Protein AF-A0A1L9V5Y8-F1 (afdb_monomer)

Solvent-accessible surface area (backbone atoms only — not comparable to full-atom values): 10770 Å² total; per-residue (Å²): 130,60,74,66,57,56,50,38,52,73,68,42,59,71,35,69,67,45,46,53,51,52,48,41,50,36,43,67,74,56,43,62,50,59,86,64,47,50,63,50,51,50,54,55,46,65,76,58,40,46,77,55,96,89,38,60,29,35,46,66,67,54,53,39,50,47,36,37,76,71,68,75,36,61,78,94,44,51,66,58,44,49,46,53,49,50,20,39,36,45,41,33,39,65,94,57,70,92,69,73,59,90,54,41,32,68,59,30,50,55,44,23,54,43,50,76,36,61,77,57,30,49,73,53,50,82,66,48,101,90,36,82,70,84,51,67,65,55,34,51,50,51,55,55,56,33,62,57,87,84,69,89,66,77,86,54,90,78,55,63,66,62,52,48,54,51,48,57,52,55,69,63,68,73,70,72,99,74,79,74,82,133

Structure (mmCIF, N/CA/C/O backbone):
data_AF-A0A1L9V5Y8-F1
#
_entry.id   AF-A0A1L9V5Y8-F1
#
loop_
_atom_site.group_PDB
_atom_site.id
_atom_site.type_symbol
_atom_site.label_atom_id
_atom_site.label_alt_id
_atom_site.label_comp_id
_atom_site.label_asym_id
_atom_site.label_entity_id
_atom_site.label_seq_id
_atom_site.pdbx_PDB_ins_code
_atom_site.Cartn_x
_atom_site.Cartn_y
_atom_site.Cartn_z
_atom_site.occupancy
_atom_site.B_iso_or_equiv
_atom_site.auth_seq_id
_atom_site.auth_comp_id
_atom_site.auth_asym_id
_atom_site.auth_atom_id
_atom_site.pdbx_PDB_model_num
ATOM 1 N N . MET A 1 1 ? 24.510 -10.293 -21.478 1.00 54.59 1 MET A N 1
ATOM 2 C CA . MET A 1 1 ? 23.985 -9.241 -20.578 1.00 54.59 1 MET A CA 1
ATOM 3 C C . MET A 1 1 ? 24.771 -7.964 -20.867 1.00 54.59 1 MET A C 1
ATOM 5 O O . MET A 1 1 ? 25.991 -8.046 -20.892 1.00 54.59 1 MET A O 1
ATOM 9 N N . SER A 1 2 ? 24.114 -6.842 -21.190 1.00 73.75 2 SER A N 1
ATOM 10 C CA . SER A 1 2 ? 24.800 -5.577 -21.527 1.00 73.75 2 SER A CA 1
ATOM 11 C C . SER A 1 2 ? 25.697 -5.113 -20.369 1.00 73.75 2 SER A C 1
ATOM 13 O O . SER A 1 2 ? 25.268 -5.137 -19.213 1.00 73.75 2 SER A O 1
ATOM 15 N N . THR A 1 3 ? 26.923 -4.675 -20.668 1.00 76.88 3 THR A N 1
ATOM 16 C CA . THR A 1 3 ? 27.912 -4.157 -19.699 1.00 76.88 3 THR A CA 1
ATOM 17 C C . THR A 1 3 ? 27.349 -3.015 -18.847 1.00 76.88 3 THR A C 1
ATOM 19 O O . THR A 1 3 ? 27.712 -2.877 -17.680 1.00 76.88 3 THR A O 1
ATOM 22 N N . ALA A 1 4 ? 26.406 -2.241 -19.395 1.00 81.31 4 ALA A N 1
ATOM 23 C CA . ALA A 1 4 ? 25.715 -1.169 -18.685 1.00 81.31 4 ALA A CA 1
ATOM 24 C C . ALA A 1 4 ? 24.750 -1.695 -17.606 1.00 81.31 4 ALA A C 1
ATOM 26 O O . ALA A 1 4 ? 24.756 -1.196 -16.483 1.00 81.31 4 ALA A O 1
ATOM 27 N N . ILE A 1 5 ? 23.973 -2.745 -17.900 1.00 80.88 5 ILE A N 1
ATOM 28 C CA . ILE A 1 5 ? 23.032 -3.343 -16.934 1.00 80.88 5 ILE A CA 1
ATOM 29 C C . ILE A 1 5 ? 23.804 -3.976 -15.774 1.00 80.88 5 ILE A C 1
ATOM 31 O O . ILE A 1 5 ? 23.463 -3.757 -14.614 1.00 80.88 5 ILE A O 1
ATOM 35 N N . ALA A 1 6 ? 24.895 -4.688 -16.071 1.00 83.19 6 ALA A N 1
ATOM 36 C CA . ALA A 1 6 ? 25.752 -5.277 -15.043 1.00 83.19 6 ALA A CA 1
ATOM 37 C C . ALA A 1 6 ? 26.334 -4.210 -14.093 1.00 83.19 6 ALA A C 1
ATOM 39 O O . ALA A 1 6 ? 26.417 -4.427 -12.883 1.00 83.19 6 ALA A O 1
ATOM 40 N N . ALA A 1 7 ? 26.679 -3.028 -14.617 1.00 85.50 7 ALA A N 1
ATOM 41 C CA . ALA A 1 7 ? 27.140 -1.907 -13.804 1.00 85.50 7 ALA A CA 1
ATOM 42 C C . ALA A 1 7 ? 26.032 -1.328 -12.903 1.00 85.50 7 ALA A C 1
ATOM 44 O O . ALA A 1 7 ? 26.310 -0.991 -11.753 1.00 85.50 7 ALA A O 1
ATOM 45 N N . LEU A 1 8 ? 24.787 -1.238 -13.385 1.00 86.25 8 LEU A N 1
ATOM 46 C CA . LEU A 1 8 ? 23.642 -0.776 -12.584 1.00 86.25 8 LEU A CA 1
ATOM 47 C C . LEU A 1 8 ? 23.288 -1.757 -11.459 1.00 86.25 8 LEU A C 1
ATOM 49 O O . LEU A 1 8 ? 23.040 -1.323 -10.334 1.00 86.25 8 LEU A O 1
ATOM 53 N N . VAL A 1 9 ? 23.338 -3.066 -11.738 1.00 85.06 9 VAL A N 1
ATOM 54 C CA . VAL A 1 9 ? 23.179 -4.118 -10.719 1.00 85.06 9 VAL A CA 1
ATOM 55 C C . VAL A 1 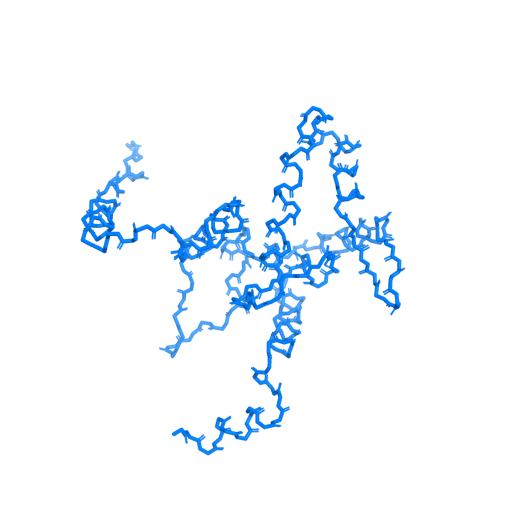9 ? 24.271 -3.994 -9.659 1.00 85.06 9 VAL A C 1
ATOM 57 O O . VAL A 1 9 ? 23.966 -3.943 -8.471 1.00 85.06 9 VAL A O 1
ATOM 60 N N . LYS A 1 10 ? 25.540 -3.852 -10.070 1.00 88.56 10 LYS A N 1
ATOM 61 C CA . LYS A 1 10 ? 26.668 -3.691 -9.137 1.00 88.56 10 LYS A CA 1
ATOM 62 C C . LYS A 1 10 ? 26.548 -2.432 -8.268 1.00 88.56 10 LYS A C 1
ATOM 64 O O . LYS A 1 10 ? 26.999 -2.439 -7.129 1.00 88.56 10 LYS A O 1
ATOM 69 N N . LYS A 1 11 ? 25.942 -1.362 -8.791 1.00 88.38 11 LYS A N 1
ATOM 70 C CA . LYS A 1 11 ? 25.660 -0.121 -8.049 1.00 88.38 11 LYS A CA 1
ATOM 71 C C . LYS A 1 11 ? 24.428 -0.213 -7.137 1.00 88.38 11 LYS A C 1
ATOM 73 O O . LYS A 1 11 ? 24.132 0.759 -6.454 1.00 88.38 11 LYS A O 1
ATOM 78 N N . GLY A 1 12 ? 23.691 -1.327 -7.147 1.00 86.94 12 GLY A N 1
ATOM 79 C CA . GLY A 1 12 ? 22.474 -1.503 -6.348 1.00 86.94 12 GLY A CA 1
ATOM 80 C C . GLY A 1 12 ? 21.270 -0.690 -6.834 1.00 86.94 12 GLY A C 1
ATOM 81 O O . GLY A 1 12 ? 20.237 -0.687 -6.178 1.00 86.94 12 GLY A O 1
ATOM 82 N N . ILE A 1 13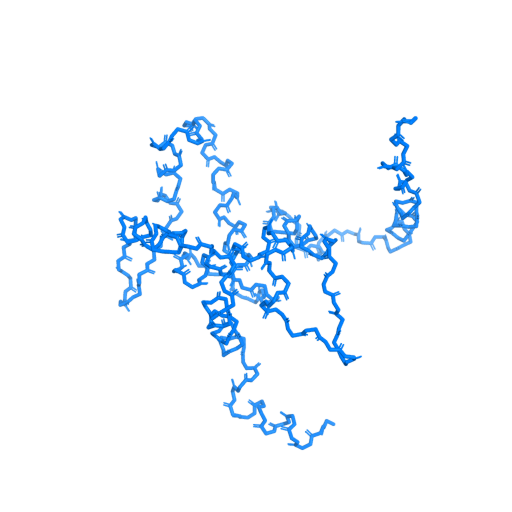 ? 21.360 -0.031 -7.994 1.00 87.50 13 ILE A N 1
ATOM 83 C CA . ILE A 1 13 ? 20.280 0.819 -8.533 1.00 87.50 13 ILE A CA 1
ATOM 84 C C . ILE A 1 13 ? 19.051 -0.023 -8.903 1.00 87.50 13 ILE A C 1
ATOM 86 O O . ILE A 1 13 ? 17.922 0.448 -8.826 1.00 87.50 13 ILE A O 1
ATOM 90 N N . LEU A 1 14 ? 19.279 -1.283 -9.279 1.00 86.81 14 LEU A N 1
ATOM 91 C CA . LEU A 1 14 ? 18.231 -2.249 -9.609 1.00 86.81 14 LEU A CA 1
ATOM 92 C C . LEU A 1 14 ? 17.858 -3.157 -8.425 1.00 86.81 14 LEU A C 1
ATOM 94 O O . LEU A 1 14 ? 17.184 -4.165 -8.624 1.00 86.81 14 LEU A O 1
ATOM 98 N N . ALA A 1 15 ? 18.308 -2.836 -7.206 1.00 90.19 15 ALA A N 1
ATOM 99 C CA . ALA A 1 15 ? 17.863 -3.546 -6.011 1.00 90.19 15 ALA A CA 1
ATOM 100 C C . ALA A 1 15 ? 16.376 -3.239 -5.730 1.00 90.19 15 ALA A C 1
ATOM 102 O O . ALA A 1 15 ? 15.951 -2.102 -5.964 1.00 90.19 15 ALA A O 1
ATOM 103 N N . PRO A 1 16 ? 15.593 -4.200 -5.196 1.00 89.56 16 PRO A N 1
ATOM 104 C CA . PRO A 1 16 ? 14.175 -4.002 -4.884 1.00 89.56 16 PRO A CA 1
ATOM 105 C C . PRO A 1 16 ? 13.890 -2.718 -4.097 1.00 89.56 16 PRO A C 1
ATOM 107 O O . PRO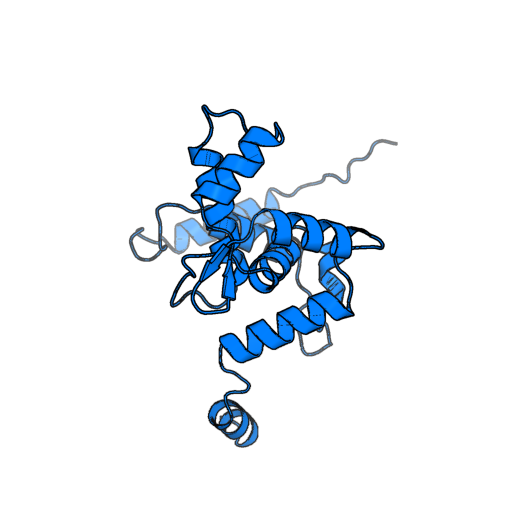 A 1 16 ? 13.078 -1.901 -4.528 1.00 89.56 16 PRO A O 1
ATOM 110 N N . ASP A 1 17 ? 14.632 -2.476 -3.015 1.00 89.81 17 ASP A N 1
ATOM 111 C CA . ASP A 1 17 ? 14.450 -1.290 -2.169 1.00 89.81 17 ASP A CA 1
ATOM 112 C C . ASP A 1 17 ? 14.751 0.015 -2.912 1.00 89.81 17 ASP A C 1
ATOM 114 O O . ASP A 1 17 ? 14.035 1.004 -2.759 1.00 89.81 17 ASP A O 1
ATOM 118 N N . ALA A 1 18 ? 15.783 0.025 -3.761 1.00 90.88 18 ALA A N 1
ATOM 119 C CA . ALA A 1 18 ? 16.124 1.194 -4.566 1.00 90.88 18 ALA A CA 1
ATOM 120 C C . ALA A 1 18 ? 15.001 1.522 -5.562 1.00 90.88 18 ALA A C 1
ATOM 122 O O . ALA A 1 18 ? 14.597 2.680 -5.684 1.00 90.88 18 ALA A O 1
ATOM 123 N N . ILE A 1 19 ? 14.442 0.499 -6.215 1.00 90.88 19 ILE A N 1
ATOM 124 C CA . ILE A 1 19 ? 13.323 0.648 -7.152 1.00 90.88 19 ILE A CA 1
ATOM 125 C C . ILE A 1 19 ? 12.062 1.129 -6.422 1.00 90.88 19 ILE A C 1
ATOM 127 O O . ILE A 1 19 ? 11.396 2.052 -6.895 1.00 90.88 19 ILE A O 1
ATOM 131 N N . LEU A 1 20 ? 11.741 0.552 -5.261 1.00 91.94 20 LEU A N 1
ATOM 132 C CA . LEU A 1 20 ? 10.581 0.958 -4.464 1.00 91.94 20 LEU A CA 1
ATOM 133 C C . LEU A 1 20 ? 10.718 2.391 -3.937 1.00 91.94 20 LEU A C 1
ATOM 135 O O . LEU A 1 20 ? 9.729 3.124 -3.917 1.00 91.94 20 LEU A O 1
ATOM 139 N N . ASN A 1 21 ? 11.929 2.819 -3.577 1.00 92.00 21 ASN A N 1
ATOM 140 C CA . ASN A 1 21 ? 12.196 4.199 -3.178 1.00 92.00 21 ASN A CA 1
ATOM 141 C C . ASN A 1 21 ? 12.005 5.175 -4.346 1.00 92.00 21 ASN A C 1
ATOM 143 O O . ASN A 1 21 ? 11.347 6.201 -4.172 1.00 92.00 21 ASN A O 1
ATOM 147 N N . ILE A 1 22 ? 12.507 4.844 -5.542 1.00 90.69 22 ILE A N 1
ATOM 148 C CA . ILE A 1 22 ? 12.274 5.645 -6.757 1.00 90.69 22 ILE A CA 1
ATOM 149 C C . ILE A 1 22 ? 10.774 5.743 -7.048 1.00 90.69 22 ILE A C 1
ATOM 151 O O . ILE A 1 22 ? 10.267 6.834 -7.311 1.00 90.69 22 ILE A O 1
ATOM 155 N N . LEU A 1 23 ? 10.049 4.624 -6.953 1.00 89.62 23 LEU A N 1
ATOM 156 C CA . LEU A 1 23 ? 8.602 4.604 -7.136 1.00 89.62 23 LEU A CA 1
ATOM 157 C C . LEU A 1 23 ? 7.906 5.526 -6.125 1.00 89.62 23 LEU A C 1
ATOM 159 O O . LEU A 1 23 ? 7.083 6.342 -6.522 1.00 89.62 23 LEU A O 1
ATOM 163 N N . SER A 1 24 ? 8.268 5.463 -4.842 1.00 91.75 24 SER A N 1
ATOM 164 C CA . SER A 1 24 ? 7.722 6.352 -3.809 1.00 91.75 24 SER A CA 1
ATOM 165 C C . SER A 1 24 ? 7.974 7.835 -4.077 1.00 91.75 24 SER A C 1
ATOM 167 O O . SER A 1 24 ? 7.087 8.638 -3.795 1.00 91.75 24 SER A O 1
ATOM 169 N N . GLN A 1 25 ? 9.129 8.207 -4.634 1.00 90.44 25 GLN A N 1
ATOM 170 C CA . GLN A 1 25 ? 9.377 9.596 -5.041 1.00 90.44 25 GLN A CA 1
ATOM 171 C C . GLN A 1 25 ? 8.487 9.998 -6.218 1.00 90.44 25 GLN A C 1
ATOM 173 O O . GLN A 1 25 ? 7.755 10.977 -6.112 1.00 90.44 25 GLN A O 1
ATOM 178 N N . ARG A 1 26 ? 8.406 9.171 -7.270 1.00 89.00 26 ARG A N 1
ATOM 179 C CA . ARG A 1 26 ? 7.509 9.436 -8.411 1.00 89.00 26 ARG A CA 1
ATOM 180 C C . ARG A 1 26 ? 6.054 9.604 -7.972 1.00 89.00 26 ARG A C 1
ATOM 182 O O . ARG A 1 26 ? 5.362 10.487 -8.457 1.00 89.00 26 ARG A O 1
ATOM 189 N N . ILE A 1 27 ? 5.578 8.797 -7.029 1.00 89.69 27 ILE A N 1
ATOM 190 C CA . ILE A 1 27 ? 4.208 8.911 -6.505 1.00 89.69 27 ILE A CA 1
ATOM 191 C C . ILE A 1 27 ? 3.951 10.289 -5.882 1.00 89.69 27 ILE A C 1
ATOM 193 O O . ILE A 1 27 ? 2.868 10.850 -6.064 1.00 89.69 27 ILE A O 1
ATOM 197 N N . LYS A 1 28 ? 4.938 10.828 -5.157 1.00 88.50 28 LYS A N 1
ATOM 198 C CA . LYS A 1 28 ? 4.866 12.154 -4.531 1.00 88.50 28 LYS A CA 1
ATOM 199 C C . LYS A 1 28 ? 4.925 13.265 -5.580 1.00 88.50 28 LYS A C 1
ATOM 201 O O . LYS A 1 28 ? 4.161 14.218 -5.470 1.00 88.50 28 LYS A O 1
ATOM 206 N N . ASP A 1 29 ? 5.756 13.102 -6.607 1.00 86.56 29 ASP A N 1
ATOM 207 C CA . ASP A 1 29 ? 5.959 14.105 -7.659 1.00 86.56 29 ASP A CA 1
ATOM 208 C C . ASP A 1 29 ? 4.774 14.198 -8.634 1.00 86.56 29 ASP A C 1
ATOM 210 O O . ASP A 1 29 ? 4.377 15.288 -9.038 1.00 86.56 29 ASP A O 1
ATOM 214 N N . PHE A 1 30 ? 4.188 13.056 -9.007 1.00 80.75 30 PHE A N 1
ATOM 215 C CA . PHE A 1 30 ? 3.117 12.979 -10.008 1.00 80.75 30 PHE A CA 1
ATOM 216 C C . PHE A 1 30 ? 1.700 13.037 -9.415 1.00 80.75 30 PHE A C 1
ATOM 218 O O . PHE A 1 30 ? 0.730 13.093 -10.170 1.00 80.75 30 PHE A O 1
ATOM 225 N N . GLY A 1 31 ? 1.569 13.050 -8.083 1.00 66.56 31 GLY A N 1
ATOM 226 C CA . GLY A 1 31 ? 0.334 13.423 -7.393 1.00 66.56 31 GLY A CA 1
ATOM 227 C C . GLY A 1 31 ? -0.873 12.530 -7.694 1.00 66.56 31 GLY A C 1
ATOM 228 O O . GLY A 1 31 ? -1.901 13.018 -8.162 1.00 66.56 31 GLY A O 1
ATOM 229 N N . ILE A 1 32 ? -0.802 11.231 -7.361 1.00 79.06 32 ILE A N 1
ATOM 230 C CA . ILE A 1 32 ? -2.009 10.367 -7.365 1.00 79.06 32 ILE A CA 1
ATOM 231 C C . ILE A 1 32 ? -3.102 10.893 -6.418 1.00 79.06 32 ILE A C 1
ATOM 233 O O . ILE A 1 32 ? -4.288 10.625 -6.613 1.00 79.06 32 ILE A O 1
ATOM 237 N N . LEU A 1 33 ? -2.679 11.638 -5.394 1.00 81.88 33 LEU A N 1
ATOM 238 C CA . LEU A 1 33 ? -3.503 12.315 -4.408 1.00 81.88 33 LEU A CA 1
ATOM 239 C C . LEU A 1 33 ? -3.552 13.805 -4.777 1.00 81.88 33 LEU A C 1
ATOM 241 O O . LEU A 1 33 ? -2.512 14.447 -4.923 1.00 81.88 33 LEU A O 1
ATOM 245 N N . ARG A 1 34 ? -4.757 14.343 -4.957 1.00 82.19 34 ARG A N 1
ATOM 246 C CA . ARG A 1 34 ? -5.034 15.701 -5.433 1.00 82.19 34 ARG A CA 1
ATOM 247 C C . ARG A 1 34 ? -5.207 16.675 -4.274 1.00 82.19 34 ARG A C 1
ATOM 249 O O . ARG A 1 34 ? -5.852 16.359 -3.277 1.00 82.19 34 ARG A O 1
ATOM 256 N N . GLY A 1 35 ? -4.712 17.899 -4.460 1.00 83.06 35 GLY A N 1
ATOM 257 C CA . GLY A 1 35 ? -4.902 19.003 -3.518 1.00 83.06 35 GLY A CA 1
ATOM 258 C C . GLY A 1 35 ? -4.512 18.611 -2.094 1.00 83.06 35 GLY A C 1
ATOM 259 O O . GLY A 1 35 ? -3.366 18.269 -1.821 1.00 83.06 35 GLY A O 1
ATOM 260 N N . GLU A 1 36 ? -5.494 18.616 -1.201 1.00 88.06 36 GLU A N 1
ATOM 261 C CA . GLU A 1 36 ? -5.299 18.349 0.221 1.00 88.06 36 GLU A CA 1
ATOM 262 C C . GLU A 1 36 ? -5.280 16.849 0.588 1.00 88.06 36 GLU A C 1
ATOM 264 O O . GLU A 1 36 ? -5.040 16.513 1.747 1.00 88.06 36 GLU A O 1
ATOM 269 N N . GLU A 1 37 ? -5.497 15.923 -0.356 1.00 90.38 37 GLU A N 1
ATOM 270 C CA . GLU A 1 37 ? -5.546 14.477 -0.068 1.00 90.38 37 GLU A CA 1
ATOM 271 C C . GLU A 1 37 ? -4.229 13.960 0.550 1.00 90.38 37 GLU A C 1
ATOM 273 O O . GLU A 1 37 ? -4.260 13.207 1.525 1.00 90.38 37 GLU A O 1
ATOM 278 N N . LEU A 1 38 ? -3.065 14.390 0.042 1.00 89.75 38 LEU A N 1
ATOM 279 C CA . LEU A 1 38 ? -1.759 13.952 0.556 1.00 89.75 38 LEU A CA 1
ATOM 280 C C . LEU A 1 38 ? -1.459 14.504 1.967 1.00 89.75 38 LEU A C 1
ATOM 282 O O . LEU A 1 38 ? -1.104 13.703 2.839 1.00 89.75 38 LEU A O 1
ATOM 286 N N . PRO A 1 39 ? -1.620 15.815 2.249 1.00 92.19 39 PRO A N 1
ATOM 287 C CA . PRO A 1 39 ? -1.516 16.346 3.609 1.00 92.19 39 PRO A CA 1
ATOM 288 C C . PRO A 1 39 ? -2.461 15.670 4.608 1.00 92.19 39 PRO A C 1
ATOM 290 O O . PRO A 1 39 ? -2.033 15.322 5.711 1.00 92.19 39 PRO A O 1
ATOM 293 N N . HIS A 1 40 ? -3.722 15.429 4.228 1.00 93.56 40 HIS A N 1
ATOM 294 C CA . HIS A 1 40 ? -4.680 14.738 5.095 1.00 93.56 40 HIS A CA 1
ATOM 295 C C . HIS A 1 40 ? -4.254 13.297 5.359 1.00 93.56 40 HIS A C 1
ATOM 297 O O . HIS A 1 40 ? -4.217 12.882 6.517 1.00 93.56 40 HIS A O 1
ATOM 303 N N . LEU A 1 41 ? -3.851 12.560 4.319 1.00 93.50 41 LEU A N 1
ATOM 304 C CA . LEU A 1 41 ? -3.356 11.196 4.475 1.00 93.50 41 LEU A CA 1
ATOM 305 C C . LEU A 1 41 ? -2.128 11.153 5.389 1.00 93.50 41 LEU A C 1
ATOM 307 O O . LEU A 1 41 ? -2.054 10.293 6.267 1.00 93.50 41 LEU A O 1
ATOM 311 N N . ARG A 1 42 ? -1.186 12.095 5.235 1.00 94.94 42 ARG A N 1
ATOM 312 C CA . ARG A 1 42 ? -0.008 12.184 6.109 1.00 94.94 42 ARG A CA 1
ATOM 313 C C . ARG A 1 42 ? -0.396 12.492 7.550 1.00 94.94 42 ARG A C 1
ATOM 315 O O . ARG A 1 42 ? 0.133 11.865 8.462 1.00 94.94 42 ARG A O 1
ATOM 322 N N . LYS A 1 43 ? -1.330 13.419 7.771 1.00 96.00 43 LYS A N 1
ATOM 323 C CA . LYS A 1 43 ? -1.829 13.751 9.111 1.00 96.00 43 LYS A CA 1
ATOM 324 C C . LYS A 1 43 ? -2.491 12.543 9.775 1.00 96.00 43 LYS A C 1
ATOM 326 O O . LYS A 1 43 ? -2.186 12.248 10.928 1.00 96.00 43 LYS A O 1
ATOM 331 N N . THR A 1 44 ? -3.345 11.823 9.048 1.00 95.50 44 THR A N 1
ATOM 332 C CA . THR A 1 44 ? -3.969 10.589 9.540 1.00 95.50 44 THR A CA 1
ATOM 333 C C . THR A 1 44 ? -2.916 9.527 9.835 1.00 95.50 44 THR A C 1
ATOM 335 O O . THR A 1 44 ? -2.943 8.943 10.915 1.00 95.50 44 THR A O 1
ATOM 338 N N . PHE A 1 45 ? -1.942 9.326 8.944 1.00 96.75 45 PHE A N 1
ATOM 339 C CA . PHE A 1 45 ? -0.838 8.398 9.179 1.00 96.75 45 PHE A CA 1
ATOM 340 C C . PHE A 1 45 ? -0.081 8.735 10.470 1.00 96.75 45 PHE A C 1
ATOM 342 O O . PHE A 1 45 ? 0.066 7.868 11.326 1.00 96.75 45 PHE A O 1
ATOM 349 N N . ASN A 1 46 ? 0.305 10.000 10.658 1.00 96.75 46 ASN A N 1
ATOM 350 C CA . ASN A 1 46 ? 1.019 10.457 11.853 1.00 96.75 46 ASN A CA 1
ATOM 351 C C . ASN A 1 46 ? 0.207 10.255 13.144 1.00 96.75 46 ASN A C 1
ATOM 353 O O . ASN A 1 46 ? 0.784 10.016 14.198 1.00 96.75 46 ASN A O 1
ATOM 357 N N . SER A 1 47 ? -1.128 10.339 13.076 1.00 96.19 47 SER A N 1
ATOM 358 C CA . SER A 1 47 ? -1.994 10.083 14.238 1.00 96.19 47 SER A CA 1
ATOM 359 C C . SER A 1 47 ? -2.105 8.601 14.614 1.00 96.19 47 SER A C 1
ATOM 361 O O . SER A 1 47 ? -2.529 8.285 15.722 1.00 96.19 47 SER A O 1
ATOM 363 N N . LEU A 1 48 ? -1.742 7.699 13.697 1.00 95.81 48 LEU A N 1
ATOM 364 C CA . LEU A 1 48 ? -1.861 6.250 13.860 1.00 95.81 48 LEU A CA 1
ATOM 365 C C . LEU A 1 48 ? -0.509 5.555 14.034 1.00 95.81 48 LEU A C 1
ATOM 367 O O . LEU A 1 48 ? -0.456 4.455 14.581 1.00 95.81 48 LEU A O 1
ATOM 371 N N . CYS A 1 49 ? 0.574 6.133 13.520 1.00 95.81 49 CYS A N 1
ATOM 372 C CA . CYS A 1 49 ? 1.854 5.452 13.489 1.00 95.81 49 CYS A CA 1
ATOM 373 C C . CYS A 1 49 ? 2.526 5.406 14.864 1.00 95.81 49 CYS A C 1
ATOM 375 O O . CYS A 1 49 ? 2.409 6.318 15.682 1.00 95.81 49 CYS A O 1
ATOM 377 N N . THR A 1 50 ? 3.304 4.354 15.078 1.00 95.75 50 THR A N 1
ATOM 378 C CA . THR A 1 50 ? 4.267 4.235 16.171 1.00 95.75 50 THR A CA 1
ATOM 379 C C . THR A 1 50 ? 5.679 4.250 15.599 1.00 95.75 50 THR A C 1
ATOM 381 O O . THR A 1 50 ? 5.880 3.925 14.429 1.00 95.75 50 THR A O 1
ATOM 384 N N . ASN A 1 51 ? 6.669 4.609 16.412 1.00 94.31 51 ASN A N 1
ATOM 385 C CA . ASN A 1 51 ? 8.068 4.544 16.004 1.00 94.31 51 ASN A CA 1
ATOM 386 C C . ASN A 1 51 ? 8.648 3.159 16.328 1.00 94.31 51 ASN A C 1
ATOM 388 O O . ASN A 1 51 ? 8.614 2.742 17.485 1.00 94.31 51 ASN A O 1
ATOM 392 N N . ASP A 1 52 ? 9.172 2.469 15.318 1.00 91.69 52 ASP A N 1
ATOM 393 C CA . ASP A 1 52 ? 9.947 1.235 15.460 1.00 91.69 52 ASP A CA 1
ATOM 394 C C . ASP A 1 52 ? 11.342 1.458 14.868 1.00 91.69 52 ASP A C 1
ATOM 396 O O . ASP A 1 52 ? 11.493 1.674 13.663 1.00 91.69 52 ASP A O 1
ATOM 400 N N . ASN A 1 53 ? 12.365 1.482 15.727 1.00 89.06 53 ASN A N 1
ATOM 401 C CA . ASN A 1 53 ? 13.767 1.715 15.356 1.00 89.06 53 ASN A CA 1
ATOM 402 C C . ASN A 1 53 ? 13.993 2.929 14.427 1.00 89.06 53 ASN A C 1
ATOM 404 O O . ASN A 1 53 ? 14.761 2.862 13.469 1.00 89.06 53 ASN A O 1
ATOM 408 N N . GLY A 1 54 ? 13.313 4.048 14.690 1.00 89.31 54 GLY A N 1
ATOM 409 C CA . GLY A 1 54 ? 13.416 5.270 13.886 1.00 89.31 54 GLY A CA 1
ATOM 410 C C . GLY A 1 54 ? 12.487 5.312 12.670 1.00 89.31 54 GLY A C 1
ATOM 411 O O . GLY A 1 54 ? 12.465 6.321 11.970 1.00 89.31 54 GLY A O 1
ATOM 412 N N . THR A 1 55 ? 11.696 4.263 12.432 1.00 92.31 55 THR A N 1
ATOM 413 C CA . THR A 1 55 ? 10.746 4.186 11.317 1.00 92.31 55 THR A CA 1
ATOM 414 C C . THR A 1 55 ? 9.316 4.363 11.816 1.00 92.31 55 THR A C 1
ATOM 416 O O . THR A 1 55 ? 8.869 3.659 12.719 1.00 92.31 55 THR A O 1
ATOM 419 N N . GLU A 1 56 ? 8.575 5.294 11.217 1.00 96.69 56 GLU 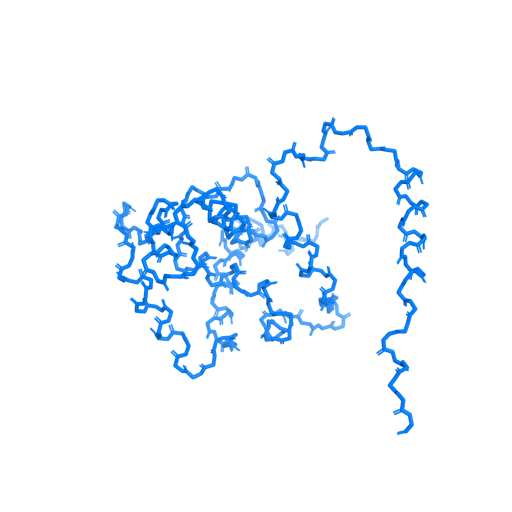A N 1
ATOM 420 C CA . GLU A 1 56 ? 7.144 5.463 11.484 1.00 96.69 56 GLU A CA 1
ATOM 421 C C . GLU A 1 56 ? 6.351 4.346 10.790 1.00 96.69 56 GLU A C 1
ATOM 423 O O . GLU A 1 56 ? 6.361 4.227 9.558 1.00 96.69 56 GLU A O 1
ATOM 428 N N . ILE A 1 57 ? 5.659 3.525 11.581 1.00 97.31 57 ILE A N 1
ATOM 429 C CA . ILE A 1 57 ? 4.936 2.346 11.103 1.00 97.31 57 ILE A CA 1
ATOM 430 C C . ILE A 1 57 ? 3.505 2.293 11.633 1.00 97.31 57 ILE A C 1
ATOM 432 O O . ILE A 1 57 ? 3.220 2.688 12.760 1.00 97.31 57 ILE A O 1
ATOM 436 N N . ILE A 1 58 ? 2.600 1.736 10.835 1.00 97.81 58 ILE A N 1
ATOM 437 C CA . ILE A 1 58 ? 1.270 1.312 11.271 1.00 97.81 58 ILE A CA 1
ATOM 438 C C . ILE A 1 58 ? 1.281 -0.208 11.403 1.00 97.81 58 ILE A C 1
ATOM 440 O O . ILE A 1 58 ? 1.683 -0.917 10.479 1.00 97.81 58 ILE A O 1
ATOM 444 N N . THR A 1 59 ? 0.819 -0.704 12.550 1.00 96.69 59 THR A N 1
ATOM 445 C CA . THR A 1 59 ? 0.630 -2.135 12.800 1.00 96.69 59 THR A CA 1
ATOM 446 C C . THR A 1 59 ? -0.775 -2.583 12.394 1.00 96.69 59 THR A C 1
ATOM 448 O O . THR A 1 59 ? -1.709 -1.781 12.286 1.00 96.69 59 THR A O 1
ATOM 451 N N . ARG A 1 60 ? -0.958 -3.899 12.230 1.00 96.31 60 ARG A N 1
ATOM 452 C CA . ARG A 1 60 ? -2.261 -4.500 11.906 1.00 96.31 60 ARG A CA 1
ATOM 453 C C . ARG A 1 60 ? -3.346 -4.125 12.916 1.00 96.31 60 ARG A C 1
ATOM 455 O O . ARG A 1 60 ? -4.461 -3.803 12.519 1.00 96.31 60 ARG A O 1
ATOM 462 N N . SER A 1 61 ? -3.040 -4.193 14.211 1.00 95.81 61 SER A N 1
ATOM 463 C CA . SER A 1 61 ? -4.007 -3.900 15.274 1.00 95.81 61 SER A CA 1
ATOM 464 C C . SER A 1 61 ? -4.432 -2.435 15.250 1.00 95.81 61 SER A C 1
ATOM 466 O O . SER A 1 61 ? -5.630 -2.159 15.311 1.00 95.81 61 SER A O 1
ATOM 468 N N . THR A 1 62 ? -3.484 -1.508 15.084 1.00 96.81 62 THR A N 1
ATOM 469 C CA . THR A 1 62 ? -3.790 -0.076 14.995 1.00 96.81 62 THR A CA 1
ATOM 470 C C . THR A 1 62 ? -4.634 0.244 13.765 1.00 96.81 62 THR A C 1
ATOM 472 O O . THR A 1 62 ? -5.618 0.972 13.873 1.00 96.81 62 THR A O 1
ATOM 475 N N . PHE A 1 63 ? -4.318 -0.355 12.614 1.00 96.75 63 PHE A N 1
ATOM 476 C CA . PHE A 1 63 ? -5.109 -0.190 11.395 1.00 96.75 63 PHE A CA 1
ATOM 477 C C . PHE A 1 63 ? -6.553 -0.691 11.557 1.00 96.75 63 PHE A C 1
ATOM 479 O O . PHE A 1 63 ? -7.497 0.019 11.217 1.00 96.75 63 PHE A O 1
ATOM 486 N N . ILE A 1 64 ? -6.747 -1.894 12.110 1.00 97.00 64 ILE A N 1
ATOM 487 C CA . ILE A 1 64 ? -8.091 -2.459 12.322 1.00 97.00 64 ILE A CA 1
ATOM 488 C C . ILE A 1 64 ? -8.885 -1.609 13.322 1.00 97.00 64 ILE A C 1
ATOM 490 O O . ILE A 1 64 ? -10.049 -1.303 13.067 1.00 97.00 64 ILE A O 1
ATOM 494 N N . SER A 1 65 ? -8.251 -1.191 14.421 1.00 96.75 65 SER A N 1
ATOM 495 C CA . SER A 1 65 ? -8.868 -0.315 15.424 1.00 96.75 65 SER A CA 1
ATOM 496 C C . SER A 1 65 ? -9.305 1.022 14.819 1.00 96.75 65 SER A C 1
ATOM 498 O O . SER A 1 65 ? -10.412 1.497 15.085 1.00 96.75 65 SER A O 1
ATOM 500 N N . PHE A 1 66 ? -8.484 1.598 13.934 1.00 96.12 66 PHE A N 1
ATOM 501 C CA . PHE A 1 66 ? -8.841 2.802 13.188 1.00 96.12 66 PHE A CA 1
ATOM 502 C C . PHE A 1 66 ? -10.084 2.590 12.316 1.00 96.12 66 PHE A C 1
ATOM 504 O O . PHE A 1 66 ? -11.026 3.373 12.419 1.00 96.12 66 PHE A O 1
ATOM 511 N N . LEU A 1 67 ? -10.135 1.517 11.515 1.00 96.06 67 LEU A N 1
ATOM 512 C CA . LEU A 1 67 ? -11.304 1.223 10.673 1.00 96.06 67 LEU A CA 1
ATOM 513 C C . LEU A 1 67 ? -12.587 1.035 11.494 1.00 96.06 67 LEU A C 1
ATOM 515 O O . LEU A 1 67 ? -13.663 1.447 11.060 1.00 96.06 67 LEU A O 1
ATOM 519 N N . GLN A 1 68 ? -12.474 0.434 12.679 1.00 96.19 68 GLN A N 1
ATOM 520 C CA . GLN A 1 68 ? -13.599 0.241 13.593 1.00 96.19 68 GLN A CA 1
ATOM 521 C C . GLN A 1 68 ? -14.069 1.555 14.213 1.00 96.19 68 GLN A C 1
ATOM 523 O O . GLN A 1 68 ? -15.260 1.857 14.202 1.00 96.19 68 GLN A O 1
ATOM 528 N N . THR A 1 69 ? -13.131 2.365 14.698 1.00 95.25 69 THR A N 1
ATOM 529 C CA . THR A 1 69 ? -13.428 3.656 15.333 1.00 95.25 69 THR A CA 1
ATOM 530 C C . THR A 1 69 ? -13.991 4.663 14.329 1.00 95.25 69 THR A C 1
ATOM 532 O O . THR A 1 69 ? -14.880 5.439 14.664 1.00 95.25 69 THR A O 1
ATOM 535 N N . ALA A 1 70 ? -13.524 4.620 13.080 1.00 94.00 70 ALA A N 1
ATOM 536 C CA . ALA A 1 70 ? -14.030 5.452 11.991 1.00 94.00 70 ALA A CA 1
ATOM 537 C C . ALA A 1 70 ? -15.402 4.997 11.450 1.00 94.00 70 ALA A C 1
ATOM 539 O O . ALA A 1 70 ? -15.946 5.649 10.563 1.00 94.00 70 ALA A O 1
ATOM 540 N N . GLY A 1 71 ? -15.952 3.875 11.933 1.00 93.44 71 GLY A N 1
ATOM 541 C CA . GLY A 1 71 ? -17.226 3.327 11.456 1.00 93.44 71 GLY A CA 1
ATOM 542 C C . GLY A 1 71 ? -17.164 2.684 10.065 1.00 93.44 71 GLY A C 1
ATOM 543 O O . GLY A 1 71 ? -18.204 2.365 9.498 1.00 93.44 71 GLY A O 1
ATOM 544 N N . VAL A 1 72 ? -15.964 2.469 9.516 1.00 94.56 72 VAL A N 1
ATOM 545 C CA . VAL A 1 72 ? -15.755 1.821 8.208 1.00 94.56 72 VAL A CA 1
ATOM 546 C C . VAL A 1 72 ? -15.984 0.311 8.296 1.00 94.56 72 VAL A C 1
ATOM 548 O O . VAL A 1 72 ? -16.434 -0.310 7.335 1.00 94.56 72 VAL A O 1
ATOM 551 N N . LEU A 1 73 ? -15.669 -0.292 9.445 1.00 94.38 73 LEU A N 1
ATOM 552 C CA . LEU A 1 73 ? -15.718 -1.737 9.648 1.00 94.38 73 LEU A CA 1
ATOM 553 C C . LEU A 1 73 ? -16.331 -2.072 11.017 1.00 94.38 73 LEU A C 1
ATOM 555 O O . LEU A 1 73 ? -15.766 -1.677 12.033 1.00 94.38 73 LEU A O 1
ATOM 559 N N . PRO A 1 74 ? -17.434 -2.834 11.111 1.00 95.19 74 PRO A N 1
ATOM 560 C CA . PRO A 1 74 ? -17.961 -3.232 12.413 1.00 95.19 74 PRO A CA 1
ATOM 561 C C . PRO A 1 74 ? -16.978 -4.169 13.147 1.00 95.19 74 PRO A C 1
ATOM 563 O O . PRO A 1 74 ? -16.252 -4.929 12.494 1.00 95.19 74 PRO A O 1
ATOM 566 N N . PRO A 1 75 ? -16.973 -4.203 14.497 1.00 93.62 75 PRO A N 1
ATOM 567 C CA . PRO A 1 75 ? -16.073 -5.070 15.265 1.00 93.62 75 PRO A CA 1
ATOM 568 C C . PRO A 1 75 ? -16.140 -6.556 14.880 1.00 93.62 75 PRO A C 1
ATOM 570 O O . PRO A 1 75 ? -15.116 -7.239 14.859 1.00 93.62 75 PRO A O 1
ATOM 573 N N . SER A 1 76 ? -17.325 -7.042 14.492 1.00 94.06 76 SER A N 1
ATOM 574 C CA . SER A 1 76 ? -17.552 -8.417 14.023 1.00 94.06 76 SER A CA 1
ATOM 575 C C . SER A 1 76 ? -16.790 -8.774 12.740 1.00 94.06 76 SER A C 1
ATOM 577 O O . SER A 1 76 ? -16.573 -9.952 12.467 1.00 94.06 76 SER A O 1
ATOM 579 N N . MET A 1 77 ? -16.344 -7.781 11.967 1.00 94.31 77 MET A N 1
ATOM 580 C CA . MET A 1 77 ? -15.620 -7.965 10.709 1.00 94.31 77 MET A CA 1
ATOM 581 C C . MET A 1 77 ? -14.112 -7.712 10.836 1.00 94.31 77 MET A C 1
ATOM 583 O O . MET A 1 77 ? -13.442 -7.496 9.829 1.00 94.31 77 MET A O 1
ATOM 587 N N . ALA A 1 78 ? -13.534 -7.790 12.041 1.00 93.25 78 ALA A N 1
ATOM 588 C CA . ALA A 1 78 ? -12.095 -7.586 12.263 1.00 93.25 78 ALA A CA 1
ATOM 589 C C . ALA A 1 78 ? -11.192 -8.409 11.315 1.00 93.25 78 ALA A C 1
ATOM 591 O O . ALA A 1 78 ? -10.130 -7.940 10.897 1.00 93.25 78 ALA A O 1
ATOM 592 N N . GLN A 1 79 ? -11.627 -9.612 10.920 1.00 92.31 79 GLN A N 1
ATOM 593 C CA . GLN A 1 79 ? -10.908 -10.437 9.944 1.00 92.31 79 GLN A CA 1
ATOM 594 C C . GLN A 1 79 ? -10.868 -9.813 8.542 1.00 92.31 79 GLN A C 1
ATOM 596 O O . GLN A 1 79 ? -9.836 -9.882 7.885 1.00 92.31 79 GLN A O 1
ATOM 601 N N . ALA A 1 80 ? -11.927 -9.143 8.088 1.00 92.62 80 ALA A N 1
ATOM 602 C CA . ALA A 1 80 ? -11.894 -8.429 6.812 1.00 92.62 80 ALA A CA 1
ATOM 603 C C . ALA A 1 80 ? -10.897 -7.258 6.859 1.00 92.62 80 ALA A C 1
ATOM 605 O O . ALA A 1 80 ? -10.101 -7.091 5.938 1.00 92.62 80 ALA A O 1
ATOM 606 N N . GLY A 1 81 ? -10.845 -6.518 7.973 1.00 94.25 81 GLY A N 1
ATOM 607 C CA . GLY A 1 81 ? -9.839 -5.467 8.182 1.00 94.25 81 GLY A CA 1
ATOM 608 C C . GLY A 1 81 ? -8.404 -6.001 8.136 1.00 94.25 81 GLY A C 1
ATOM 609 O O . GLY A 1 81 ? -7.511 -5.367 7.576 1.00 94.25 81 GLY A O 1
ATOM 610 N N . ALA A 1 82 ? -8.187 -7.209 8.654 1.00 93.56 82 ALA A N 1
ATOM 611 C CA . ALA A 1 82 ? -6.908 -7.890 8.538 1.00 93.56 82 ALA A CA 1
ATOM 612 C C . ALA A 1 82 ? -6.532 -8.272 7.102 1.00 93.56 82 ALA A C 1
ATOM 614 O O . ALA A 1 82 ? -5.368 -8.135 6.730 1.00 93.56 82 ALA A O 1
ATOM 615 N N . LEU A 1 83 ? -7.495 -8.742 6.306 1.00 92.94 83 LEU A N 1
ATOM 616 C CA . LEU A 1 83 ? -7.270 -9.052 4.893 1.00 92.94 83 LEU A CA 1
ATOM 617 C C . LEU A 1 83 ? -6.885 -7.800 4.110 1.00 92.94 83 LEU A C 1
ATOM 619 O O . LEU A 1 83 ? -5.931 -7.838 3.334 1.00 92.94 83 LEU A O 1
ATOM 623 N N . VAL A 1 84 ? -7.568 -6.682 4.367 1.00 94.19 84 VAL A N 1
ATOM 624 C CA . VAL A 1 84 ? -7.225 -5.383 3.774 1.00 94.19 84 VAL A CA 1
ATOM 625 C C . VAL A 1 84 ? -5.812 -4.965 4.180 1.00 94.19 84 VAL A C 1
ATOM 627 O O . VAL A 1 84 ? -5.011 -4.624 3.315 1.00 94.19 84 VAL A O 1
ATOM 630 N N . TYR A 1 85 ? -5.462 -5.057 5.466 1.00 95.44 85 TYR A N 1
ATOM 631 C CA . TYR A 1 85 ? -4.117 -4.719 5.936 1.00 95.44 85 TYR A CA 1
ATOM 632 C C . TYR A 1 85 ? -3.028 -5.567 5.259 1.00 95.44 85 TYR A C 1
ATOM 634 O O . TYR A 1 85 ? -2.053 -5.028 4.739 1.00 95.44 85 TYR A O 1
ATOM 642 N N . ASN A 1 86 ? -3.216 -6.887 5.191 1.00 93.31 86 ASN A N 1
ATOM 643 C CA . ASN A 1 86 ? -2.282 -7.784 4.507 1.00 93.31 86 ASN A CA 1
ATOM 644 C C . ASN A 1 86 ? -2.180 -7.467 3.008 1.00 93.31 86 ASN A C 1
ATOM 646 O 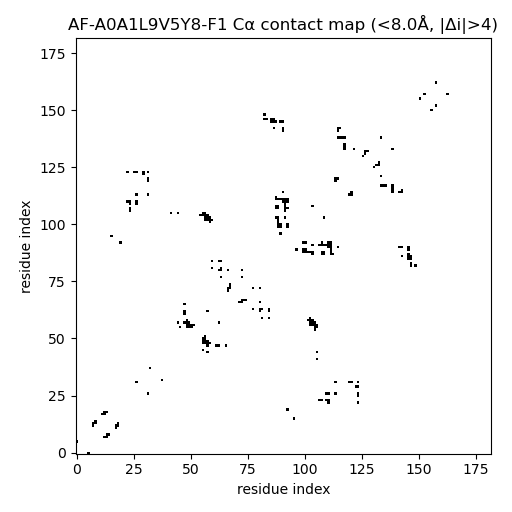O . ASN A 1 86 ? -1.088 -7.499 2.440 1.00 93.31 86 ASN A O 1
ATOM 650 N N . SER A 1 87 ? -3.301 -7.099 2.384 1.00 93.88 87 SER A N 1
ATOM 651 C CA . SER A 1 87 ? -3.331 -6.686 0.981 1.00 93.88 87 SER A CA 1
ATOM 652 C C . SER A 1 87 ? -2.510 -5.419 0.753 1.00 93.88 87 SER A C 1
ATOM 654 O O . SER A 1 87 ? -1.765 -5.343 -0.221 1.00 93.88 87 SER A O 1
ATOM 656 N N . LEU A 1 88 ? -2.585 -4.443 1.666 1.00 95.38 88 LEU A N 1
ATOM 657 C CA . LEU A 1 88 ? -1.763 -3.231 1.607 1.00 95.38 88 LEU A CA 1
ATOM 658 C C . LEU A 1 88 ? -0.271 -3.557 1.728 1.00 95.38 88 LEU A C 1
ATOM 660 O O . LEU A 1 88 ? 0.521 -3.028 0.953 1.00 95.38 88 LEU A O 1
ATOM 664 N N . LEU A 1 89 ? 0.119 -4.461 2.635 1.00 94.44 89 LEU A N 1
ATOM 665 C CA . LEU A 1 89 ? 1.514 -4.903 2.759 1.00 94.44 89 LEU A CA 1
ATOM 666 C C . LEU A 1 89 ? 2.016 -5.556 1.466 1.00 94.44 89 LEU A C 1
ATOM 668 O O . LEU A 1 89 ? 3.093 -5.204 0.985 1.00 94.44 89 LEU A O 1
ATOM 672 N N . TYR A 1 90 ? 1.215 -6.439 0.865 1.00 92.94 90 TYR A N 1
ATOM 673 C CA . TYR A 1 90 ? 1.538 -7.077 -0.413 1.00 92.94 90 TYR A CA 1
ATOM 674 C C . TYR A 1 90 ? 1.699 -6.056 -1.545 1.00 92.94 90 TYR A C 1
ATOM 676 O O . TYR A 1 90 ? 2.707 -6.043 -2.253 1.00 92.94 90 TYR A O 1
ATOM 684 N N . LEU A 1 91 ? 0.725 -5.156 -1.696 1.00 93.31 91 LEU A N 1
ATOM 685 C CA . LEU A 1 91 ? 0.739 -4.129 -2.738 1.00 93.31 91 LEU A CA 1
ATOM 686 C C . LEU A 1 91 ? 1.875 -3.116 -2.540 1.00 93.31 91 LEU A C 1
ATOM 688 O O . LEU A 1 91 ? 2.428 -2.621 -3.522 1.00 93.31 91 LEU A O 1
ATOM 692 N N . SER A 1 92 ? 2.275 -2.855 -1.291 1.00 94.12 92 SER A N 1
ATOM 693 C CA . SER A 1 92 ? 3.378 -1.945 -0.967 1.00 94.12 92 SER A CA 1
ATOM 694 C C . SER A 1 92 ? 4.737 -2.399 -1.505 1.00 94.12 92 SER A C 1
ATOM 696 O O . SER A 1 92 ? 5.646 -1.573 -1.596 1.00 94.12 92 SER A O 1
ATOM 698 N N . GLN A 1 93 ? 4.886 -3.682 -1.845 1.00 92.38 93 GLN A N 1
ATOM 699 C CA . GLN A 1 93 ? 6.137 -4.258 -2.341 1.00 92.38 93 GLN A CA 1
ATOM 700 C C . GLN A 1 93 ? 6.082 -4.672 -3.810 1.00 92.38 93 GLN A C 1
ATOM 702 O O . GLN A 1 93 ? 7.114 -5.001 -4.386 1.00 92.38 93 GLN A O 1
ATOM 707 N N . ALA A 1 94 ? 4.905 -4.654 -4.439 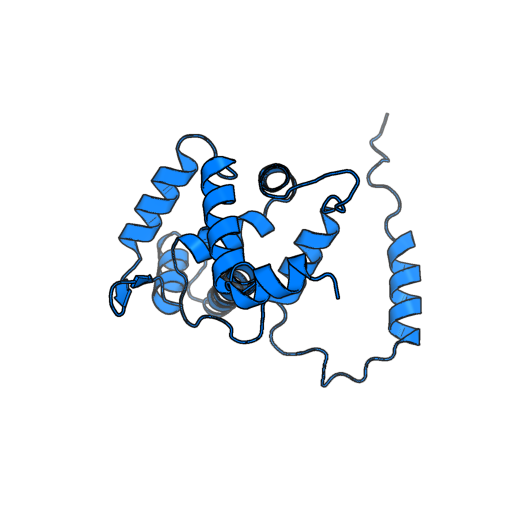1.00 89.00 94 ALA A N 1
ATOM 708 C CA . ALA A 1 94 ? 4.742 -5.154 -5.797 1.00 89.00 94 ALA A CA 1
ATOM 709 C C . ALA A 1 94 ? 5.745 -4.507 -6.784 1.00 89.00 94 ALA A C 1
ATOM 711 O O . ALA A 1 94 ? 5.849 -3.277 -6.822 1.00 89.00 94 ALA A O 1
ATOM 712 N N . PRO A 1 95 ? 6.445 -5.297 -7.627 1.00 84.94 95 PRO A N 1
ATOM 713 C CA . PRO A 1 95 ? 6.300 -6.744 -7.841 1.00 84.94 95 PRO A CA 1
ATOM 714 C C . PRO A 1 95 ? 7.276 -7.633 -7.033 1.00 84.94 95 PRO A C 1
ATOM 716 O O . PRO A 1 95 ? 7.456 -8.798 -7.383 1.00 84.94 95 PRO A O 1
ATOM 719 N N . PHE A 1 96 ? 7.945 -7.111 -6.005 1.00 89.00 96 PHE A N 1
ATOM 720 C CA . PHE A 1 96 ? 8.917 -7.851 -5.195 1.00 89.00 96 PHE A CA 1
ATOM 721 C C . PHE A 1 96 ? 8.219 -8.531 -4.008 1.00 89.00 96 PHE A C 1
ATOM 723 O O . PHE A 1 96 ? 7.627 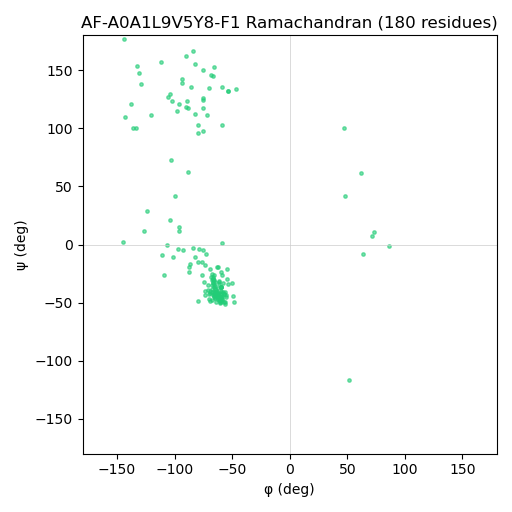-7.862 -3.170 1.00 89.00 96 PHE A O 1
ATOM 730 N N . TYR A 1 97 ? 8.264 -9.863 -3.927 1.00 82.88 97 TYR A N 1
ATOM 731 C CA . TYR A 1 97 ? 7.488 -10.626 -2.929 1.00 82.88 97 TYR A CA 1
ATOM 732 C C . TYR A 1 97 ? 8.329 -11.585 -2.083 1.00 82.88 97 TYR A C 1
ATOM 734 O O . TYR A 1 97 ? 7.772 -12.425 -1.380 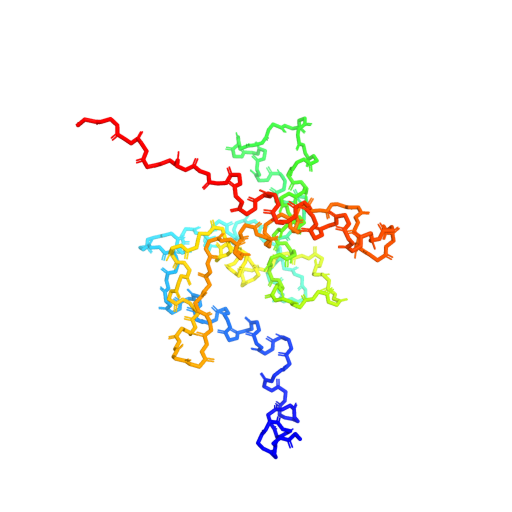1.00 82.88 97 TYR A O 1
ATOM 742 N N . ASP A 1 98 ? 9.657 -11.471 -2.144 1.00 75.81 98 ASP A N 1
ATOM 743 C CA . ASP A 1 98 ? 10.567 -12.394 -1.455 1.00 75.81 98 ASP A CA 1
ATOM 744 C C . ASP A 1 98 ? 10.438 -12.300 0.074 1.00 75.81 98 ASP A C 1
ATOM 746 O O . ASP A 1 98 ? 10.548 -13.305 0.775 1.00 75.81 98 ASP A O 1
ATOM 750 N N . SER A 1 99 ? 10.127 -11.109 0.591 1.00 76.19 99 SER A N 1
ATOM 751 C CA . SER A 1 99 ? 9.816 -10.879 2.001 1.00 76.19 99 SER A CA 1
ATOM 752 C C . SER A 1 99 ? 8.722 -9.826 2.139 1.00 76.19 99 SER A C 1
ATOM 754 O O . SER A 1 99 ? 8.951 -8.643 1.882 1.00 76.19 99 SER A O 1
ATOM 756 N N . LEU A 1 100 ? 7.525 -10.243 2.556 1.00 79.44 100 LEU A N 1
ATOM 757 C CA . LEU A 1 100 ? 6.459 -9.294 2.858 1.00 79.44 100 LEU A CA 1
ATOM 758 C C . LEU A 1 100 ? 6.794 -8.517 4.140 1.00 79.44 100 LEU A C 1
ATOM 760 O O . LEU A 1 100 ? 7.195 -9.131 5.131 1.00 79.44 100 LEU A O 1
ATOM 764 N N . PRO A 1 101 ? 6.617 -7.186 4.151 1.00 86.69 101 PRO A N 1
ATOM 765 C CA . PRO A 1 101 ? 6.854 -6.381 5.333 1.00 86.69 101 PRO A CA 1
ATOM 766 C C . PRO A 1 101 ? 5.836 -6.735 6.413 1.00 86.69 101 PRO A C 1
ATOM 768 O O . PRO A 1 101 ? 4.668 -6.989 6.128 1.00 86.69 101 PRO A O 1
ATOM 771 N N . THR A 1 102 ? 6.265 -6.699 7.670 1.00 89.38 102 THR A N 1
ATOM 772 C CA . THR A 1 102 ? 5.381 -6.927 8.825 1.00 89.38 102 THR A CA 1
ATOM 773 C C . THR A 1 102 ? 4.505 -5.703 9.122 1.00 89.38 102 THR A C 1
ATOM 775 O O . THR A 1 102 ? 3.403 -5.817 9.671 1.00 89.38 102 THR A O 1
ATOM 778 N N . TYR A 1 103 ? 4.987 -4.518 8.743 1.00 93.94 103 TYR A N 1
ATOM 779 C CA . TYR A 1 103 ? 4.390 -3.234 9.089 1.00 93.94 103 TYR A CA 1
ATOM 780 C C . TYR A 1 103 ? 4.254 -2.317 7.881 1.00 93.94 103 TYR A C 1
ATOM 782 O O . TYR A 1 103 ? 5.023 -2.412 6.923 1.00 93.94 103 TYR A O 1
ATOM 790 N N . LEU A 1 104 ? 3.280 -1.410 7.939 1.00 95.88 104 LEU A N 1
ATOM 791 C CA . LEU A 1 104 ? 3.015 -0.469 6.859 1.00 95.88 104 LEU A CA 1
ATOM 792 C C . LEU A 1 104 ? 3.678 0.882 7.153 1.00 95.88 104 LEU A C 1
ATOM 794 O O . LEU A 1 104 ? 3.298 1.572 8.096 1.00 95.88 104 LEU A O 1
ATOM 798 N N . THR A 1 105 ? 4.653 1.274 6.335 1.00 96.69 105 THR A N 1
ATOM 799 C CA . THR A 1 105 ? 5.241 2.625 6.362 1.00 96.69 105 THR A CA 1
ATOM 800 C C . THR A 1 105 ? 4.402 3.597 5.532 1.00 96.69 105 THR A C 1
ATOM 802 O O . THR A 1 105 ? 3.578 3.171 4.720 1.00 96.69 105 THR A O 1
ATOM 805 N N . PHE A 1 106 ? 4.628 4.907 5.674 1.00 95.88 106 PHE A N 1
ATOM 806 C CA . PHE A 1 106 ? 3.922 5.905 4.860 1.00 95.88 106 PHE A CA 1
ATOM 807 C C . PHE A 1 106 ? 4.185 5.710 3.361 1.00 95.88 106 PHE A C 1
ATOM 809 O O . PHE A 1 106 ? 3.258 5.680 2.556 1.00 95.88 106 PHE A O 1
ATOM 816 N N . ASP A 1 107 ? 5.446 5.484 2.992 1.00 95.12 107 ASP A N 1
ATOM 817 C CA . ASP A 1 107 ? 5.824 5.211 1.605 1.00 95.12 107 ASP A CA 1
ATOM 818 C C . ASP A 1 107 ? 5.246 3.880 1.107 1.00 95.12 107 ASP A C 1
ATOM 820 O O . ASP A 1 107 ? 4.841 3.785 -0.052 1.00 95.12 107 ASP A O 1
ATOM 824 N N . GLY A 1 108 ? 5.139 2.876 1.983 1.00 95.06 108 GLY A N 1
ATOM 825 C CA . GLY A 1 108 ? 4.450 1.625 1.681 1.00 95.06 108 GLY A CA 1
ATOM 826 C C . GLY A 1 108 ? 2.952 1.816 1.432 1.00 95.06 108 GLY A C 1
ATOM 827 O O . GLY A 1 108 ? 2.422 1.268 0.467 1.00 95.06 108 GLY A O 1
ATOM 828 N N . LEU A 1 109 ? 2.284 2.637 2.247 1.00 95.25 109 LEU A N 1
ATOM 829 C CA . LEU A 1 109 ? 0.877 2.997 2.070 1.00 95.25 109 LEU A CA 1
ATOM 830 C C . LEU A 1 109 ? 0.657 3.730 0.743 1.00 95.25 109 LEU A C 1
ATOM 832 O O . LEU A 1 109 ? -0.233 3.353 -0.014 1.00 95.25 109 LEU A O 1
ATOM 836 N N . LEU A 1 110 ? 1.497 4.719 0.425 1.00 94.06 110 LEU A N 1
ATOM 837 C CA . LEU A 1 110 ? 1.433 5.422 -0.855 1.00 94.06 110 LEU A CA 1
ATOM 838 C C . LEU A 1 110 ? 1.568 4.449 -2.028 1.00 94.06 110 LEU A C 1
ATOM 840 O O . LEU A 1 110 ? 0.715 4.452 -2.910 1.00 94.06 110 LEU A O 1
ATOM 844 N N . ARG A 1 111 ? 2.579 3.568 -2.014 1.00 93.25 111 ARG A N 1
ATOM 845 C CA . ARG A 1 111 ? 2.757 2.548 -3.062 1.00 93.25 111 ARG A CA 1
ATOM 846 C C . ARG A 1 111 ? 1.546 1.630 -3.188 1.00 93.25 111 ARG A C 1
ATOM 848 O O . ARG A 1 111 ? 1.147 1.330 -4.307 1.00 93.25 111 ARG A O 1
ATOM 855 N N . ALA A 1 112 ? 0.943 1.221 -2.073 1.00 93.88 112 ALA A N 1
ATOM 856 C CA . ALA A 1 112 ? -0.254 0.389 -2.091 1.00 93.88 112 ALA A CA 1
ATOM 857 C C . ALA A 1 112 ? -1.455 1.099 -2.748 1.00 93.88 112 ALA A C 1
ATOM 859 O O . ALA A 1 112 ? -2.142 0.491 -3.567 1.00 93.88 112 ALA A O 1
ATOM 860 N N . LEU A 1 113 ? -1.673 2.384 -2.446 1.00 91.50 113 LEU A N 1
ATOM 861 C CA . LEU A 1 113 ? -2.789 3.178 -2.985 1.00 91.50 113 LEU A CA 1
ATOM 862 C C . LEU A 1 113 ? -2.689 3.432 -4.493 1.00 91.50 113 LEU A C 1
ATOM 864 O O . LEU A 1 113 ? -3.707 3.517 -5.173 1.00 91.50 113 LEU A O 1
ATOM 868 N N . VAL A 1 114 ? -1.480 3.500 -5.054 1.00 89.75 114 VAL A N 1
ATOM 869 C CA . VAL A 1 114 ? -1.310 3.633 -6.514 1.00 89.75 114 VAL A CA 1
ATOM 870 C C . VAL A 1 114 ? -1.985 2.480 -7.256 1.00 89.75 114 VAL A C 1
ATOM 872 O O . VAL A 1 114 ? -2.517 2.663 -8.346 1.00 89.75 114 VAL A O 1
ATOM 875 N N . TRP A 1 115 ? -2.011 1.289 -6.661 1.00 88.25 115 TRP A N 1
ATOM 876 C CA . TRP A 1 115 ? -2.615 0.120 -7.288 1.00 88.25 115 TRP A CA 1
ATOM 877 C C . TRP A 1 115 ? -4.143 0.120 -7.261 1.00 88.25 115 TRP A C 1
ATOM 879 O O . TRP A 1 115 ? -4.742 -0.662 -7.994 1.00 88.25 115 TRP A O 1
ATOM 889 N N . THR A 1 116 ? -4.783 0.969 -6.450 1.00 86.50 116 THR A N 1
ATOM 890 C CA . THR A 1 116 ? -6.247 0.978 -6.306 1.00 86.50 116 THR A CA 1
ATOM 891 C C . THR A 1 116 ? -6.956 1.847 -7.342 1.00 86.50 116 THR A C 1
ATOM 893 O O . THR A 1 116 ? -8.152 1.670 -7.550 1.00 86.50 116 THR A O 1
ATOM 896 N N . ASP A 1 117 ? -6.238 2.751 -8.012 1.00 86.31 117 ASP A N 1
ATOM 897 C CA . ASP A 1 117 ? -6.792 3.654 -9.025 1.00 86.31 117 ASP A CA 1
ATOM 898 C C . ASP A 1 117 ? -5.889 3.666 -10.269 1.00 86.31 117 ASP A C 1
ATOM 900 O O . ASP A 1 117 ? -4.837 4.310 -10.300 1.00 86.31 117 ASP A O 1
ATOM 904 N N . SER A 1 118 ? -6.283 2.920 -11.306 1.00 82.94 118 SER A N 1
ATOM 905 C CA . SER A 1 118 ? -5.498 2.798 -12.544 1.00 82.94 118 SER A CA 1
ATOM 906 C C . SER A 1 118 ? -5.407 4.101 -13.337 1.00 82.94 118 SER A C 1
ATOM 908 O O . SER A 1 118 ? -4.442 4.299 -14.069 1.00 82.94 118 SER A O 1
ATOM 910 N N . GLU A 1 119 ? -6.400 4.984 -13.223 1.00 83.06 119 GLU A N 1
ATOM 911 C CA . GLU A 1 119 ? -6.422 6.227 -13.994 1.00 83.06 119 GLU A CA 1
ATOM 912 C C . GLU A 1 119 ? -5.509 7.269 -13.359 1.00 83.06 119 GLU A C 1
ATOM 914 O O . GLU A 1 119 ? -4.656 7.848 -14.035 1.00 83.06 119 GLU A O 1
ATOM 919 N N . ARG A 1 120 ? -5.636 7.462 -12.039 1.00 85.19 120 ARG A N 1
ATOM 920 C CA . ARG A 1 120 ? -4.791 8.403 -11.295 1.00 85.19 120 ARG A CA 1
ATOM 921 C C . ARG A 1 120 ? -3.338 7.952 -11.239 1.00 85.19 120 ARG A C 1
ATOM 923 O O . ARG A 1 120 ? -2.456 8.801 -11.192 1.00 85.19 120 ARG A O 1
ATOM 930 N N . SER A 1 121 ? -3.076 6.645 -11.258 1.00 86.19 121 SER A N 1
ATOM 931 C CA . SER A 1 121 ? -1.713 6.104 -11.212 1.00 86.19 121 SER A CA 1
ATOM 932 C C . SER A 1 121 ? -0.961 6.130 -12.535 1.00 86.19 121 SER A C 1
ATOM 934 O O . SER A 1 121 ? 0.262 5.994 -12.516 1.00 86.19 121 SER A O 1
ATOM 936 N N . ARG A 1 122 ? -1.640 6.340 -13.669 1.00 83.00 122 ARG A N 1
ATOM 937 C CA . ARG A 1 122 ? -1.009 6.323 -14.998 1.00 83.00 122 ARG A CA 1
ATOM 938 C C . ARG A 1 122 ? 0.264 7.186 -15.091 1.00 83.00 122 ARG A C 1
ATOM 940 O O . ARG A 1 122 ? 1.260 6.675 -15.587 1.00 83.00 122 ARG A O 1
ATOM 947 N N . PRO A 1 123 ? 0.308 8.428 -14.563 1.00 83.38 123 PRO A N 1
ATOM 948 C CA . PRO A 1 123 ? 1.500 9.281 -14.651 1.00 83.38 123 PRO A CA 1
ATOM 949 C C . PRO A 1 123 ? 2.694 8.800 -13.810 1.00 83.38 123 PRO A C 1
ATOM 951 O O . PRO A 1 123 ? 3.833 9.181 -14.074 1.00 83.38 123 PRO A O 1
ATOM 954 N N . VAL A 1 124 ? 2.456 7.971 -12.786 1.00 84.38 124 VAL A N 1
ATOM 955 C CA . VAL A 1 124 ? 3.523 7.434 -11.926 1.00 84.38 124 VAL A CA 1
ATOM 956 C C . VAL A 1 124 ? 4.423 6.487 -12.716 1.00 84.38 124 VAL A C 1
ATOM 958 O O . VAL A 1 124 ? 5.626 6.410 -12.451 1.00 84.38 124 VAL A O 1
ATOM 961 N N . TYR A 1 125 ? 3.853 5.779 -13.689 1.00 77.69 125 TYR A N 1
ATOM 962 C CA . TYR A 1 125 ? 4.560 4.811 -14.507 1.00 77.69 125 TYR A CA 1
ATOM 963 C C . TYR A 1 125 ? 5.070 5.461 -15.787 1.00 77.69 125 TYR A C 1
ATOM 965 O O . TYR A 1 125 ? 4.408 6.282 -16.411 1.00 77.69 125 TYR A O 1
ATOM 973 N N . GLU A 1 126 ? 6.289 5.102 -16.167 1.00 67.69 126 GLU A N 1
ATOM 974 C CA . GLU A 1 126 ? 6.872 5.564 -17.416 1.00 67.69 126 GLU A CA 1
ATOM 975 C C . GLU A 1 126 ? 6.305 4.728 -18.556 1.00 67.69 126 GLU A C 1
ATOM 977 O O . GLU A 1 126 ? 6.680 3.568 -18.729 1.00 67.69 126 GLU A O 1
ATOM 982 N N . GLU A 1 127 ? 5.357 5.308 -19.284 1.00 70.38 127 GLU A N 1
ATOM 983 C CA . GLU A 1 127 ? 4.798 4.741 -20.507 1.00 70.38 127 GLU A CA 1
ATOM 984 C C . GLU A 1 127 ? 5.524 5.361 -21.704 1.00 70.38 127 GLU A C 1
ATOM 986 O O . GLU A 1 127 ? 5.549 6.581 -21.871 1.00 70.38 127 GLU A O 1
ATOM 991 N N . SER A 1 128 ? 6.162 4.526 -22.516 1.00 70.38 128 SER A N 1
ATOM 992 C CA . SER A 1 128 ? 6.903 4.920 -23.710 1.00 70.38 128 SER A CA 1
ATOM 993 C C . SER A 1 128 ? 6.741 3.857 -24.794 1.00 70.38 128 SER A C 1
ATOM 995 O O . SER A 1 128 ? 6.127 2.818 -24.575 1.00 70.38 128 SER A O 1
ATOM 997 N N . ILE A 1 129 ? 7.305 4.083 -25.981 1.00 71.44 129 ILE A N 1
ATOM 998 C CA . ILE A 1 129 ? 7.295 3.073 -27.052 1.00 71.44 129 ILE A CA 1
ATOM 999 C C . ILE A 1 129 ? 7.997 1.764 -26.642 1.00 71.44 129 ILE A C 1
ATOM 1001 O O . ILE A 1 129 ? 7.684 0.701 -27.174 1.00 71.44 129 ILE A O 1
ATOM 1005 N N . ASP A 1 130 ? 8.899 1.846 -25.662 1.00 74.25 130 ASP A N 1
ATOM 1006 C CA . ASP A 1 130 ? 9.687 0.727 -25.150 1.00 74.25 130 ASP A CA 1
ATOM 1007 C C . ASP A 1 130 ? 9.086 0.109 -23.874 1.00 74.25 130 ASP A C 1
ATOM 1009 O O . ASP A 1 130 ? 9.599 -0.893 -23.367 1.00 74.25 130 ASP A O 1
ATOM 1013 N N . THR A 1 131 ? 7.999 0.676 -23.333 1.00 71.56 131 THR A N 1
ATOM 1014 C CA . THR A 1 131 ? 7.339 0.175 -22.122 1.00 71.56 131 THR A CA 1
ATOM 1015 C C . THR A 1 131 ? 5.838 -0.007 -22.326 1.00 71.56 131 THR A C 1
ATOM 1017 O O . THR A 1 131 ? 5.133 0.801 -22.920 1.00 71.56 131 THR A O 1
ATOM 1020 N N . ARG A 1 132 ? 5.299 -1.115 -21.816 1.00 73.44 132 ARG A N 1
ATOM 1021 C CA . ARG A 1 132 ? 3.869 -1.403 -21.941 1.00 73.44 132 ARG A CA 1
ATOM 1022 C C . ARG A 1 132 ? 3.057 -0.533 -20.973 1.00 73.44 132 ARG A C 1
ATOM 1024 O O . ARG A 1 132 ? 3.252 -0.636 -19.762 1.00 73.44 132 ARG A O 1
ATOM 1031 N N . THR A 1 133 ? 2.094 0.225 -21.504 1.00 75.00 133 THR A N 1
ATOM 1032 C CA . THR A 1 133 ? 1.025 0.876 -20.724 1.00 75.00 133 THR A CA 1
ATOM 1033 C C . THR A 1 133 ? 0.306 -0.144 -19.854 1.00 75.00 133 THR A C 1
ATOM 1035 O O . THR A 1 133 ? -0.087 -1.220 -20.322 1.00 75.00 133 THR A O 1
ATOM 1038 N N . ARG A 1 134 ? 0.117 0.195 -18.578 1.00 78.31 134 ARG A N 1
ATOM 1039 C CA . ARG A 1 134 ? -0.607 -0.683 -17.656 1.00 78.31 134 ARG A CA 1
ATOM 1040 C C . ARG A 1 134 ? -2.094 -0.597 -17.942 1.00 78.31 134 ARG A C 1
ATOM 1042 O O . ARG A 1 134 ? -2.679 0.483 -17.944 1.00 78.31 134 ARG A O 1
ATOM 1049 N N . ALA A 1 135 ? -2.715 -1.747 -18.158 1.00 81.94 135 ALA A N 1
ATOM 1050 C CA . ALA A 1 135 ? -4.154 -1.811 -18.319 1.00 81.94 135 ALA A CA 1
ATOM 1051 C C . ALA A 1 135 ? -4.828 -1.829 -16.936 1.00 81.94 135 ALA A C 1
ATOM 1053 O O . ALA A 1 135 ? -4.264 -2.371 -15.981 1.00 81.94 135 ALA A O 1
ATOM 1054 N N . PRO A 1 136 ? -6.091 -1.386 -16.819 1.00 82.44 136 PRO A N 1
ATOM 1055 C CA . PRO A 1 136 ? -6.890 -1.608 -15.611 1.00 82.44 136 PRO A CA 1
ATOM 1056 C C . PRO A 1 136 ? -6.980 -3.089 -15.189 1.00 82.44 136 PRO A C 1
ATOM 1058 O O . PRO A 1 136 ? -7.272 -3.410 -14.042 1.00 82.44 136 PRO A O 1
ATOM 1061 N N . ALA A 1 137 ? -6.733 -4.026 -16.110 1.00 84.62 137 ALA A N 1
ATOM 1062 C CA . ALA A 1 137 ? -6.634 -5.448 -15.792 1.00 84.62 137 ALA A CA 1
ATOM 1063 C C . ALA A 1 137 ? -5.411 -5.787 -14.917 1.00 84.62 137 ALA A C 1
ATOM 1065 O O . ALA A 1 137 ? -5.501 -6.679 -14.075 1.00 84.62 137 ALA A O 1
ATOM 1066 N N . ASP A 1 138 ? -4.295 -5.069 -15.074 1.00 84.12 138 ASP A N 1
ATOM 1067 C CA . ASP A 1 138 ? -3.064 -5.310 -14.317 1.00 84.12 138 ASP A CA 1
ATOM 1068 C C . ASP A 1 138 ? -3.229 -4.927 -12.841 1.00 84.12 138 ASP A C 1
ATOM 1070 O O . ASP A 1 138 ? -2.815 -5.679 -11.956 1.00 84.12 138 ASP A O 1
ATOM 1074 N N . THR A 1 139 ? -3.893 -3.798 -12.565 1.00 85.94 139 THR A N 1
ATOM 1075 C CA . THR A 1 139 ? -4.215 -3.368 -11.194 1.00 85.94 139 THR A CA 1
ATOM 1076 C C . THR A 1 139 ? -5.189 -4.337 -10.529 1.00 85.94 139 THR A C 1
ATOM 1078 O O . THR A 1 139 ? -4.923 -4.815 -9.426 1.00 85.94 139 THR A O 1
ATOM 1081 N N . ARG A 1 140 ? -6.262 -4.735 -11.232 1.00 87.88 140 ARG A N 1
ATOM 1082 C CA . ARG A 1 140 ? -7.208 -5.756 -10.747 1.00 87.88 140 ARG A CA 1
ATOM 1083 C C . ARG A 1 140 ? -6.520 -7.080 -10.429 1.00 87.88 140 ARG A C 1
ATOM 1085 O O . ARG A 1 140 ? -6.809 -7.671 -9.392 1.00 87.88 140 ARG A O 1
ATOM 1092 N N . ARG A 1 141 ? -5.599 -7.535 -11.287 1.00 87.94 141 ARG A N 1
ATOM 1093 C CA . ARG A 1 141 ? -4.824 -8.763 -11.054 1.00 87.94 141 ARG A CA 1
ATOM 1094 C C . ARG A 1 141 ? -4.039 -8.675 -9.748 1.00 87.94 141 ARG A C 1
ATOM 1096 O O . ARG A 1 141 ? -4.062 -9.626 -8.975 1.00 87.94 141 ARG A O 1
ATOM 1103 N N . LEU A 1 142 ? -3.375 -7.550 -9.491 1.00 88.69 142 LEU A N 1
ATOM 1104 C CA . LEU A 1 142 ? -2.581 -7.362 -8.275 1.00 88.69 142 LEU A CA 1
ATOM 1105 C C . LEU A 1 142 ? -3.438 -7.269 -7.013 1.00 88.69 142 LEU A C 1
ATOM 1107 O O . LEU A 1 142 ? -3.075 -7.866 -6.006 1.00 88.69 142 LEU A O 1
ATOM 1111 N N . ILE A 1 143 ? -4.586 -6.590 -7.074 1.00 90.12 143 ILE A N 1
ATOM 1112 C CA . ILE A 1 143 ? -5.552 -6.553 -5.964 1.00 90.12 143 ILE A CA 1
ATOM 1113 C C . ILE A 1 143 ? -6.103 -7.957 -5.684 1.00 90.12 143 ILE A C 1
ATOM 1115 O O . ILE A 1 143 ? -6.207 -8.379 -4.538 1.00 90.12 143 ILE A O 1
ATOM 1119 N N . PHE A 1 144 ? -6.429 -8.721 -6.727 1.00 89.69 144 PHE A N 1
ATOM 1120 C CA . PHE A 1 144 ? -6.906 -10.090 -6.552 1.00 89.69 144 PHE A CA 1
ATOM 1121 C C . PHE A 1 144 ? -5.830 -10.989 -5.926 1.00 89.69 144 PHE A C 1
ATOM 1123 O O . PHE A 1 144 ? -6.120 -11.776 -5.028 1.00 89.69 144 PHE A O 1
ATOM 1130 N N . GLN A 1 145 ? -4.576 -10.846 -6.366 1.00 88.12 145 GLN A N 1
ATOM 1131 C CA . GLN A 1 145 ? -3.441 -11.573 -5.797 1.00 88.12 145 GLN A CA 1
ATOM 1132 C C . GLN A 1 145 ? -3.167 -11.186 -4.343 1.00 88.12 145 GLN A C 1
ATOM 1134 O O . GLN A 1 145 ? -2.866 -12.064 -3.540 1.00 88.12 145 GLN A O 1
ATOM 1139 N N . SER A 1 146 ? -3.303 -9.908 -3.988 1.00 90.00 146 SER A N 1
ATOM 1140 C CA . SER A 1 146 ? -3.062 -9.437 -2.621 1.00 90.00 146 SER A CA 1
ATOM 1141 C C . SER A 1 146 ? -4.105 -9.947 -1.620 1.00 90.00 146 SER A C 1
ATOM 1143 O O . SER A 1 146 ? -3.782 -10.161 -0.453 1.00 90.00 146 SER A O 1
ATOM 1145 N N . LEU A 1 147 ? -5.329 -10.210 -2.090 1.00 88.94 147 LEU A N 1
ATOM 1146 C CA . LEU A 1 147 ? -6.420 -10.793 -1.304 1.00 88.94 147 LEU A CA 1
ATOM 1147 C C . LEU A 1 147 ? -6.353 -12.325 -1.196 1.00 88.94 147 LEU A C 1
ATOM 1149 O O . LEU A 1 147 ? -7.103 -12.916 -0.415 1.00 88.94 147 LEU A O 1
ATOM 1153 N N . ALA A 1 148 ? -5.485 -12.991 -1.962 1.00 81.69 148 ALA A N 1
ATOM 1154 C CA . ALA A 1 148 ? -5.365 -14.442 -1.931 1.00 81.69 148 ALA A CA 1
ATOM 1155 C C . ALA A 1 148 ? -4.696 -14.897 -0.619 1.00 81.69 148 ALA A C 1
ATOM 1157 O O . ALA A 1 148 ? -3.516 -14.660 -0.378 1.00 81.69 148 ALA A O 1
ATOM 1158 N N . THR A 1 149 ? -5.456 -15.567 0.250 1.00 62.97 149 THR A N 1
ATOM 1159 C CA . THR A 1 149 ? -5.030 -15.890 1.626 1.00 62.97 149 THR A CA 1
ATOM 1160 C C . THR A 1 149 ? -4.255 -17.196 1.775 1.00 62.97 149 THR A C 1
ATOM 1162 O O . THR A 1 149 ? -3.627 -17.406 2.809 1.00 62.97 149 THR A O 1
ATOM 1165 N N . THR A 1 150 ? -4.350 -18.113 0.807 1.00 54.72 150 THR A N 1
ATOM 1166 C CA . THR A 1 150 ? -4.036 -19.536 1.059 1.00 54.72 150 THR A CA 1
ATOM 1167 C C . THR A 1 150 ? -3.381 -20.296 -0.084 1.00 54.72 150 THR A C 1
ATOM 1169 O O . THR A 1 150 ? -3.079 -21.474 0.083 1.00 54.72 150 THR A O 1
ATOM 1172 N N . TYR A 1 151 ? -3.084 -19.663 -1.216 1.00 47.00 151 TYR A N 1
ATOM 1173 C CA . TYR A 1 151 ? -2.493 -20.385 -2.335 1.00 47.00 151 TYR A CA 1
ATOM 1174 C C . TYR A 1 151 ? -1.360 -19.578 -2.940 1.00 47.00 151 TYR A C 1
ATOM 1176 O O . TYR A 1 151 ? -1.566 -18.696 -3.763 1.00 47.00 151 TYR A O 1
ATOM 1184 N N . ASP A 1 152 ? -0.143 -19.953 -2.564 1.00 49.75 152 ASP A N 1
ATOM 1185 C CA . ASP A 1 152 ? 1.103 -19.535 -3.207 1.00 49.75 152 ASP A CA 1
ATOM 1186 C C . ASP A 1 152 ? 1.173 -19.909 -4.704 1.00 49.75 152 ASP A C 1
ATOM 1188 O O . ASP A 1 152 ? 2.197 -19.680 -5.342 1.00 49.75 152 ASP A O 1
ATOM 1192 N N . GLY A 1 153 ? 0.126 -20.532 -5.264 1.00 47.88 153 GLY A N 1
ATOM 1193 C CA . GLY A 1 153 ? 0.079 -21.082 -6.617 1.00 47.88 153 GLY A CA 1
ATOM 1194 C C . GLY A 1 153 ? 1.063 -22.233 -6.849 1.00 47.88 153 GLY A C 1
ATOM 1195 O O . GLY A 1 153 ? 0.984 -22.891 -7.878 1.00 47.88 153 GLY A O 1
ATOM 1196 N N . LYS A 1 154 ? 1.963 -22.507 -5.896 1.00 50.38 154 LYS A N 1
ATOM 1197 C CA . LYS A 1 154 ? 3.005 -23.535 -5.970 1.00 50.38 154 LYS A CA 1
ATOM 1198 C C . LYS A 1 154 ? 2.492 -24.891 -5.492 1.00 50.38 154 LYS A C 1
ATOM 1200 O O . LYS A 1 154 ? 3.052 -25.909 -5.885 1.00 50.38 154 LYS A O 1
ATOM 1205 N N . LYS A 1 155 ?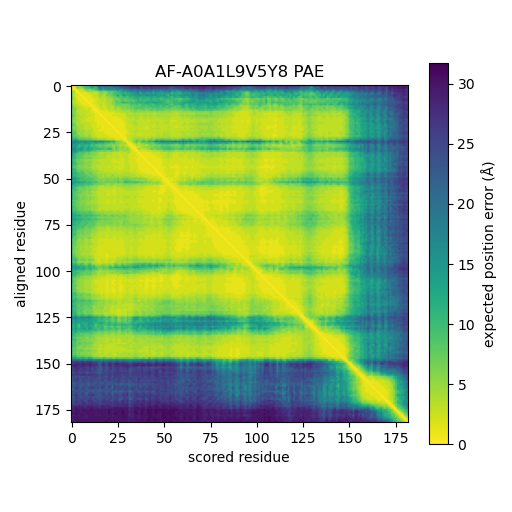 1.447 -24.917 -4.653 1.00 52.19 155 LYS A N 1
ATOM 1206 C CA . LYS A 1 155 ? 0.848 -26.153 -4.107 1.00 52.19 155 LYS A CA 1
ATOM 1207 C C . LYS A 1 155 ? -0.511 -26.545 -4.689 1.00 52.19 155 LYS A C 1
ATOM 1209 O O . LYS A 1 155 ? -1.055 -27.570 -4.289 1.00 52.19 155 LYS A O 1
ATOM 1214 N N . LEU A 1 156 ? -1.065 -25.768 -5.617 1.00 55.09 156 LEU A N 1
ATOM 1215 C CA . LEU A 1 156 ? -2.224 -26.216 -6.389 1.00 55.09 156 LEU A CA 1
ATOM 1216 C C . LEU A 1 156 ? -1.724 -27.013 -7.597 1.00 55.09 156 LEU A C 1
ATOM 1218 O O . LEU A 1 156 ? -0.789 -26.551 -8.251 1.00 55.09 156 LEU A O 1
ATOM 1222 N N . PRO A 1 157 ? -2.321 -28.171 -7.931 1.00 57.25 157 PRO A N 1
ATOM 1223 C CA . PRO A 1 157 ? -2.106 -28.768 -9.240 1.00 57.25 157 PRO A CA 1
ATOM 1224 C C . PRO A 1 157 ? -2.563 -27.750 -10.294 1.00 57.25 157 PRO A C 1
ATOM 1226 O O . PRO A 1 157 ? -3.757 -27.513 -10.474 1.00 57.25 157 PRO A O 1
ATOM 1229 N N . PHE A 1 158 ? -1.604 -27.074 -10.925 1.00 64.38 158 PHE A N 1
ATOM 1230 C CA . PHE A 1 158 ? -1.873 -26.143 -12.010 1.00 64.38 158 PHE A CA 1
ATOM 1231 C C . PHE A 1 158 ? -2.075 -26.955 -13.285 1.00 64.38 158 PHE A C 1
ATOM 1233 O O . PHE A 1 158 ? -1.118 -27.351 -13.949 1.00 64.38 158 PHE A O 1
ATOM 1240 N N . ASP A 1 159 ? -3.335 -27.227 -13.601 1.00 75.00 159 ASP A N 1
ATOM 1241 C CA . ASP A 1 159 ? -3.714 -27.744 -14.907 1.00 75.00 159 ASP A CA 1
ATOM 1242 C C . ASP A 1 159 ? -3.654 -26.592 -15.919 1.00 75.00 159 ASP A C 1
ATOM 1244 O O . ASP A 1 159 ? -4.554 -25.750 -16.008 1.00 75.00 159 ASP A O 1
ATOM 1248 N N . ALA A 1 160 ? -2.535 -26.532 -16.640 1.00 72.25 160 ALA A N 1
ATOM 1249 C CA . ALA A 1 160 ? -2.262 -25.490 -17.618 1.00 72.25 160 ALA A CA 1
ATOM 1250 C C . ALA A 1 160 ? -3.287 -25.474 -18.762 1.00 72.25 160 ALA A C 1
ATOM 1252 O O . ALA A 1 160 ? -3.635 -24.394 -19.242 1.00 72.25 160 ALA A O 1
ATOM 1253 N N . GLU A 1 161 ? -3.800 -26.639 -19.166 1.00 78.44 161 GLU A N 1
ATOM 1254 C CA . GLU A 1 161 ? -4.787 -26.750 -20.243 1.00 78.44 161 GLU A CA 1
ATOM 1255 C C . GLU A 1 161 ? -6.157 -26.261 -19.779 1.00 78.44 161 GLU A C 1
ATOM 1257 O O . GLU A 1 161 ? -6.796 -25.455 -20.459 1.00 78.44 161 GLU A O 1
ATOM 1262 N N . PHE A 1 162 ? -6.580 -26.645 -18.572 1.00 77.94 162 PHE A N 1
ATOM 1263 C CA . PHE A 1 162 ? -7.817 -26.126 -17.991 1.00 77.94 162 PHE A CA 1
ATOM 1264 C C . PHE A 1 162 ? -7.759 -24.607 -17.773 1.00 77.94 162 PHE A C 1
ATOM 1266 O O . PHE A 1 162 ? -8.715 -23.890 -18.083 1.00 77.94 162 PHE A O 1
ATOM 1273 N N . ALA A 1 163 ? -6.630 -24.094 -17.271 1.00 75.25 163 ALA A N 1
ATOM 1274 C CA . ALA A 1 163 ? -6.431 -22.662 -17.070 1.00 75.25 163 ALA A CA 1
ATOM 1275 C C . ALA A 1 163 ? -6.462 -21.886 -18.396 1.00 75.25 163 ALA A C 1
ATOM 1277 O O . ALA A 1 163 ? -7.077 -20.819 -18.459 1.00 75.25 163 ALA A O 1
ATOM 1278 N N . LYS A 1 164 ? -5.851 -22.433 -19.455 1.00 74.81 164 LYS A N 1
ATOM 1279 C CA . LYS A 1 164 ? -5.874 -21.858 -20.803 1.00 74.81 164 LYS A CA 1
ATOM 1280 C C . LYS A 1 164 ? -7.288 -21.841 -21.386 1.00 74.81 164 LYS A C 1
ATOM 1282 O O . LYS A 1 164 ? -7.743 -20.774 -21.787 1.00 74.81 164 LYS A O 1
ATOM 1287 N N . MET A 1 165 ? -8.014 -22.962 -21.332 1.00 80.88 165 MET A N 1
ATOM 1288 C CA . MET A 1 165 ? -9.411 -23.040 -21.785 1.00 80.88 165 MET A CA 1
ATOM 1289 C C . MET A 1 165 ? -10.311 -22.032 -21.058 1.00 80.88 165 MET A C 1
ATOM 1291 O O . MET A 1 165 ? -11.132 -21.356 -21.677 1.00 80.88 165 MET A O 1
ATOM 1295 N N . GLN A 1 166 ? -10.146 -21.888 -19.740 1.00 78.19 166 GLN A N 1
ATOM 1296 C CA . GLN A 1 166 ? -10.921 -20.921 -18.961 1.00 78.19 166 GLN A CA 1
ATOM 1297 C C . GLN A 1 166 ? -10.521 -19.470 -19.246 1.00 78.19 166 GLN A C 1
ATOM 1299 O O . GLN A 1 166 ? -11.384 -18.594 -19.224 1.00 78.19 166 GLN A O 1
ATOM 1304 N N . ALA A 1 167 ? -9.240 -19.192 -19.503 1.00 71.88 167 ALA A N 1
ATOM 1305 C CA . ALA A 1 167 ? -8.779 -17.861 -19.885 1.00 71.88 167 ALA A CA 1
ATOM 1306 C C . ALA A 1 167 ? -9.313 -17.455 -21.265 1.00 71.88 167 ALA A C 1
ATOM 1308 O O . ALA A 1 167 ? -9.800 -16.337 -21.410 1.00 71.88 167 ALA A O 1
ATOM 1309 N N . GLU A 1 168 ? -9.284 -18.368 -22.241 1.00 75.06 168 GLU A N 1
ATOM 1310 C CA . GLU A 1 168 ? -9.875 -18.168 -23.568 1.00 75.06 168 GLU A CA 1
ATOM 1311 C C . GLU A 1 168 ? -11.380 -17.911 -23.457 1.00 75.06 168 GLU A C 1
ATOM 1313 O O . GLU A 1 168 ? -11.855 -16.897 -23.957 1.00 75.06 168 GLU A O 1
ATOM 1318 N N . ARG A 1 169 ? -12.120 -18.741 -22.708 1.00 77.94 169 ARG A N 1
ATOM 1319 C CA . ARG A 1 169 ? -13.554 -18.526 -22.462 1.00 77.94 169 ARG A CA 1
ATOM 1320 C C . ARG A 1 169 ? -13.839 -17.147 -21.853 1.00 77.94 169 ARG A C 1
ATOM 1322 O O . ARG A 1 169 ? -14.631 -16.382 -22.395 1.00 77.94 169 ARG A O 1
ATOM 1329 N N . ARG A 1 170 ? -13.138 -16.792 -20.771 1.00 74.00 170 ARG A N 1
ATOM 1330 C CA . ARG A 1 170 ? -13.329 -15.513 -20.060 1.00 74.00 170 ARG A CA 1
ATOM 1331 C C . ARG A 1 170 ? -12.909 -14.291 -20.873 1.00 74.00 170 ARG A C 1
ATOM 1333 O O . ARG A 1 170 ? -13.408 -13.203 -20.607 1.00 74.00 170 ARG A O 1
ATOM 1340 N N . ALA A 1 171 ? -11.998 -14.444 -21.835 1.00 68.19 171 ALA A N 1
ATOM 1341 C CA . ALA A 1 171 ? -11.618 -13.362 -22.741 1.00 68.19 171 ALA A CA 1
ATOM 1342 C C . ALA A 1 171 ? -12.781 -12.940 -23.655 1.00 68.19 171 ALA A C 1
ATOM 1344 O O . ALA A 1 171 ? -12.835 -11.780 -24.058 1.00 68.19 171 ALA A O 1
ATOM 1345 N N . PHE A 1 172 ? -13.722 -13.852 -23.926 1.00 66.81 172 PHE A N 1
ATOM 1346 C CA . PHE A 1 172 ? -14.929 -13.592 -24.714 1.00 66.81 172 PHE A CA 1
ATOM 1347 C C . PHE A 1 172 ? -16.194 -13.393 -23.866 1.00 66.81 172 PHE A C 1
ATOM 1349 O O . PHE A 1 172 ? -17.189 -12.915 -24.394 1.00 66.81 172 PHE A O 1
ATOM 1356 N N . ASP A 1 173 ? -16.156 -13.676 -22.559 1.00 61.22 173 ASP A N 1
ATOM 1357 C CA . ASP A 1 173 ? -17.273 -13.399 -21.637 1.00 61.22 173 ASP A CA 1
ATOM 1358 C C . ASP A 1 173 ? -17.438 -11.891 -21.321 1.00 61.22 173 ASP A C 1
ATOM 1360 O O . ASP A 1 173 ? -18.426 -11.489 -20.709 1.00 61.22 173 ASP A O 1
ATOM 1364 N N . PHE A 1 174 ? -16.505 -11.027 -21.748 1.00 54.25 174 PHE A N 1
ATOM 1365 C CA . PHE A 1 174 ? -16.669 -9.567 -21.708 1.00 54.25 174 PHE A CA 1
ATOM 1366 C C . PHE A 1 174 ? -17.343 -9.048 -22.988 1.00 54.25 174 PHE A C 1
ATOM 1368 O O . PHE A 1 174 ? -16.769 -8.261 -23.740 1.00 54.25 174 PHE A O 1
ATOM 1375 N N . THR A 1 175 ? -18.577 -9.475 -23.242 1.00 50.88 175 THR A N 1
ATOM 1376 C CA . THR A 1 175 ? -19.447 -8.831 -24.234 1.00 50.88 175 THR A CA 1
ATOM 1377 C C . THR A 1 175 ? -20.241 -7.696 -23.578 1.00 50.88 175 THR A C 1
ATOM 1379 O O . THR A 1 175 ? -20.996 -7.933 -22.641 1.00 50.88 175 THR A O 1
ATOM 1382 N N . SER A 1 176 ? -19.991 -6.476 -24.067 1.00 49.19 176 SER A N 1
ATOM 1383 C CA . SER A 1 176 ? -20.789 -5.238 -23.968 1.00 49.19 176 SER A CA 1
ATOM 1384 C C . SER A 1 176 ? -21.358 -4.800 -22.600 1.00 49.19 176 SER A C 1
ATOM 1386 O O . SER A 1 176 ? -22.472 -5.124 -22.215 1.00 49.19 176 SER A O 1
ATOM 1388 N N . VAL A 1 177 ? -20.674 -3.840 -21.958 1.00 45.78 177 VAL A N 1
ATOM 1389 C CA . VAL A 1 177 ? -21.356 -2.694 -21.298 1.00 45.78 177 VAL A CA 1
ATOM 1390 C C . VAL A 1 177 ? -21.278 -1.475 -22.233 1.00 45.78 177 VAL A C 1
ATOM 1392 O O . VAL A 1 177 ? -20.956 -0.363 -21.832 1.00 45.78 177 VAL A O 1
ATOM 1395 N N . LEU A 1 178 ? -21.485 -1.716 -23.529 1.00 48.94 178 LEU A N 1
ATOM 1396 C CA . LEU A 1 178 ? -21.648 -0.684 -24.557 1.00 48.94 178 LEU A CA 1
ATOM 1397 C C . LEU A 1 178 ? -22.970 -0.867 -25.309 1.00 48.94 178 LEU A C 1
ATOM 1399 O O . LEU A 1 178 ? -23.078 -0.460 -26.455 1.00 48.94 178 LEU A O 1
ATOM 1403 N N . ASP A 1 179 ? -23.972 -1.432 -24.643 1.00 48.06 179 ASP A N 1
ATOM 1404 C CA . ASP A 1 179 ? -25.366 -1.210 -25.017 1.00 48.06 179 ASP A CA 1
ATOM 1405 C C . ASP A 1 179 ? -25.937 -0.220 -23.999 1.00 48.06 179 ASP A C 1
ATOM 1407 O O . ASP A 1 179 ? -26.631 -0.568 -23.047 1.00 48.06 179 ASP A O 1
ATOM 1411 N N . GLY A 1 180 ? -25.496 1.031 -24.142 1.00 41.19 180 GLY A N 1
ATOM 1412 C CA . GLY A 1 180 ? -26.217 2.178 -23.618 1.00 41.19 180 GLY A CA 1
ATOM 1413 C C . GLY A 1 180 ? -27.291 2.523 -24.636 1.00 41.19 180 GLY A C 1
ATOM 1414 O O . GLY A 1 180 ? -26.970 2.906 -25.759 1.00 41.19 180 GLY A O 1
ATOM 1415 N N . ASP A 1 181 ? -28.536 2.314 -24.232 1.00 44.16 181 ASP A N 1
ATOM 1416 C CA . ASP A 1 181 ? -29.746 2.627 -24.975 1.00 44.16 181 ASP A CA 1
ATOM 1417 C C . ASP A 1 181 ? -29.733 4.038 -25.592 1.00 44.16 181 ASP A C 1
ATOM 1419 O O . ASP A 1 181 ? -29.472 5.014 -24.893 1.00 44.16 181 ASP A O 1
ATOM 1423 N N . SER A 1 182 ? -30.129 4.081 -26.873 1.00 40.56 182 SER A N 1
ATOM 1424 C CA . SER A 1 182 ? -30.855 5.152 -27.598 1.00 40.56 182 SER A CA 1
ATOM 1425 C C . SER A 1 182 ? -30.282 6.574 -27.626 1.00 40.56 182 SER A C 1
ATOM 1427 O O . SER A 1 182 ? -30.390 7.309 -26.621 1.00 40.56 182 SER A O 1
#

Secondary structure (DSSP, 8-state):
--HHHHHHHHTTTTSHHHHHHHHHHHHHHHTSS-TTHHHHHHHHHHHH-EEETTEEEE-HHHHHHHHHHTTSS-GGGHHHHHHHHHHHHHHTTTT--SS--SSEEHHHHHHHHHTT-HHHHGGGS--BTTBPPPPHHHHHHHHHHHT--S--SSSS---HHHHHHHHHHHHHS---S-----

Radius of gyration: 19.42 Å; Cα contacts (8 Å, |Δi|>4): 147; chains: 1; bounding box: 59×48×44 Å

Organism: NCBI:txid1160497

pLDDT: mean 83.46, std 13.9, range [40.56, 97.81]

Foldseek 3Di:
DDPVVVVCVVVCCPPLVNVLVLLLVLLVVLPLPDDCRLVVLVVVQVVQFDDDPNATWHALVSQLVVCCVVVVDPPVVSVVSSLVQQLLQQQLRPPDVPDGDRTAGPSSNSSSVLLVDLVSNQSSDDDDPPDDRDDPVNSVVSSVVSSDDDPPVPPDPPPVVVVVVVVVVVVVVPDDPPPPDD

Mean predicted aligned error: 10.16 Å

Sequence (182 aa):
MSTAIAALVKKGILAPDAILNILSQRIKDFGILRGEELPHLRKTFNSLCTNDNGTEIITRSTFISFLQTAGVLPPSMAQAGALVYNSLLYLSQAPFYDSLPTYLTFDGLLRALVWTDSERSRPVYEESIDTRTRAPADTRRLIFQSLATTYDGKKLPFDAEFAKMQAERRAFDFTSVLDGDS